Protein AF-A0A7Z9M228-F1 (afdb_monomer_lite)

Structure (mmCIF, N/CA/C/O backbone):
data_AF-A0A7Z9M228-F1
#
_entry.id   AF-A0A7Z9M228-F1
#
loop_
_atom_site.group_PDB
_atom_site.id
_atom_site.type_symbol
_atom_site.label_atom_id
_atom_site.label_alt_id
_atom_site.label_comp_id
_atom_site.label_asym_id
_atom_site.label_entity_id
_atom_site.label_seq_id
_atom_site.pdbx_PDB_ins_code
_atom_site.Cartn_x
_atom_site.Cartn_y
_atom_site.Cartn_z
_atom_site.occupancy
_atom_site.B_iso_or_equiv
_atom_site.auth_seq_id
_atom_site.auth_comp_id
_atom_site.auth_asym_id
_atom_site.auth_atom_id
_atom_site.pdbx_PDB_model_num
ATOM 1 N N . MET A 1 1 ? -14.608 -21.789 -1.579 1.00 42.41 1 MET A N 1
ATOM 2 C CA . MET A 1 1 ? -15.611 -20.740 -1.313 1.00 42.41 1 MET A CA 1
ATOM 3 C C . MET A 1 1 ? -14.822 -19.623 -0.667 1.00 42.41 1 MET A C 1
ATOM 5 O O . MET A 1 1 ? -14.246 -19.862 0.383 1.00 42.41 1 MET A O 1
ATOM 9 N N . VAL A 1 2 ? -14.605 -18.522 -1.385 1.00 46.88 2 VAL A N 1
ATOM 10 C CA . VAL A 1 2 ? -13.875 -17.370 -0.843 1.00 46.88 2 VAL A CA 1
ATOM 11 C C . VAL A 1 2 ? -14.888 -16.622 0.009 1.00 46.88 2 VAL A C 1
ATOM 13 O O . VAL A 1 2 ? -15.887 -16.165 -0.536 1.00 46.88 2 VAL A O 1
ATOM 16 N N . PHE A 1 3 ? -14.689 -16.582 1.324 1.00 54.16 3 PHE A N 1
ATOM 17 C CA . PHE A 1 3 ? -15.513 -15.750 2.193 1.00 54.16 3 PHE A CA 1
ATOM 18 C C . PHE A 1 3 ? -15.145 -14.296 1.908 1.00 54.16 3 PHE A C 1
ATOM 20 O O . PHE A 1 3 ? -13.987 -13.912 2.056 1.00 54.16 3 PHE A O 1
ATOM 27 N N . ILE A 1 4 ? -16.104 -13.515 1.419 1.00 69.12 4 ILE A N 1
ATOM 28 C CA . ILE A 1 4 ? -15.895 -12.096 1.140 1.00 69.12 4 ILE A CA 1
ATOM 29 C C . ILE A 1 4 ? -16.429 -11.331 2.344 1.00 69.12 4 ILE A C 1
ATOM 31 O O . ILE A 1 4 ? -17.640 -11.224 2.523 1.00 69.12 4 ILE A O 1
ATOM 35 N N . ASN A 1 5 ? -15.523 -10.798 3.154 1.00 82.12 5 ASN A N 1
ATOM 36 C CA . ASN A 1 5 ? -15.858 -9.781 4.140 1.00 82.12 5 ASN A CA 1
ATOM 37 C C . ASN A 1 5 ? -15.537 -8.433 3.503 1.00 82.12 5 ASN A C 1
ATOM 39 O O . ASN A 1 5 ? -14.483 -8.269 2.887 1.00 82.12 5 ASN A O 1
ATOM 43 N N . LEU A 1 6 ? -16.453 -7.477 3.605 1.00 90.44 6 LEU A N 1
ATOM 44 C CA . LEU A 1 6 ? -16.225 -6.142 3.071 1.00 90.44 6 LEU A CA 1
ATOM 45 C C . LEU A 1 6 ? -16.645 -5.107 4.097 1.00 90.44 6 LEU A C 1
ATOM 47 O O . LEU A 1 6 ? -17.668 -5.255 4.765 1.00 90.44 6 LEU A O 1
ATOM 51 N N . VAL A 1 7 ? -15.880 -4.029 4.166 1.00 92.56 7 VAL A N 1
ATOM 52 C CA . VAL A 1 7 ? -16.265 -2.833 4.899 1.00 92.56 7 VAL A CA 1
ATOM 53 C C . VAL A 1 7 ? -16.713 -1.742 3.945 1.00 92.56 7 VAL A C 1
ATOM 55 O O . VAL A 1 7 ? -16.275 -1.663 2.796 1.00 92.56 7 VAL A O 1
ATOM 58 N N . GLY A 1 8 ? -17.597 -0.881 4.423 1.00 89.75 8 GLY A N 1
ATOM 59 C CA . GLY A 1 8 ? -18.038 0.282 3.676 1.00 89.75 8 GLY A CA 1
ATOM 60 C C . GLY A 1 8 ? -18.508 1.395 4.591 1.00 89.75 8 GLY A C 1
ATOM 61 O O . GLY A 1 8 ? -18.585 1.239 5.806 1.00 89.75 8 GLY A O 1
ATOM 62 N N . ASN A 1 9 ? -18.810 2.539 3.984 1.00 88.69 9 ASN A N 1
ATOM 63 C CA . ASN A 1 9 ? -19.240 3.740 4.687 1.00 88.69 9 ASN A CA 1
ATOM 64 C C . ASN A 1 9 ? -20.568 4.205 4.090 1.00 88.69 9 ASN A C 1
ATOM 66 O O . ASN A 1 9 ? -20.696 4.351 2.873 1.00 88.69 9 ASN A O 1
ATOM 70 N N . TYR A 1 10 ? -21.558 4.418 4.946 1.00 85.75 10 TYR A N 1
ATOM 71 C CA . TYR A 1 10 ? -22.912 4.817 4.588 1.00 85.75 10 TYR A CA 1
ATOM 72 C C . TYR A 1 10 ? -23.210 6.217 5.128 1.00 85.75 10 TYR A C 1
ATOM 74 O O . TYR A 1 10 ? -22.833 6.539 6.248 1.00 85.75 10 TYR A O 1
ATOM 82 N N . SER A 1 11 ? -23.909 7.040 4.347 1.00 82.75 11 SER A N 1
ATOM 83 C CA . SER A 1 11 ? -24.463 8.320 4.800 1.00 82.75 11 SER A CA 1
ATOM 84 C C . SER A 1 11 ? -25.940 8.377 4.424 1.00 82.75 11 SER A C 1
ATOM 86 O O . SER A 1 11 ? -26.314 8.108 3.280 1.00 82.75 11 SER A O 1
ATOM 88 N N . ALA A 1 12 ? -26.791 8.711 5.397 1.00 63.88 12 ALA A N 1
ATOM 89 C CA . ALA A 1 12 ? -28.246 8.632 5.270 1.00 63.88 12 ALA A CA 1
ATOM 90 C C . ALA A 1 12 ? -28.890 9.780 4.459 1.00 63.88 12 ALA A C 1
ATOM 92 O O . ALA A 1 12 ? -30.113 9.812 4.321 1.00 63.88 12 ALA A O 1
ATOM 93 N N . GLY A 1 13 ? -28.120 10.727 3.906 1.00 57.34 13 GLY A N 1
ATOM 94 C CA . GLY A 1 13 ? -28.695 11.826 3.126 1.00 57.34 13 GLY A CA 1
ATOM 95 C C . GLY A 1 13 ? -27.685 12.692 2.376 1.00 57.34 13 GLY A C 1
ATOM 96 O O . GLY A 1 13 ? -26.525 12.821 2.761 1.00 57.34 13 GLY A O 1
ATOM 97 N N . SER A 1 14 ? -28.147 13.331 1.296 1.00 57.31 14 SER A N 1
ATOM 98 C CA . SER A 1 14 ? -27.339 14.257 0.499 1.00 57.31 14 SER A CA 1
ATOM 99 C C . SER A 1 14 ? -26.894 15.455 1.346 1.00 57.31 14 SER A C 1
ATOM 101 O O . SER A 1 14 ? -27.709 16.321 1.667 1.00 57.31 14 SER A O 1
ATOM 103 N N . GLY A 1 15 ? -25.606 15.508 1.686 1.00 56.69 15 GLY A N 1
ATOM 104 C CA . GLY A 1 15 ? -24.989 16.625 2.407 1.00 56.69 15 GLY A CA 1
ATOM 105 C C . GLY A 1 15 ? -24.848 16.446 3.921 1.00 56.69 15 GLY A C 1
ATOM 106 O O . GLY A 1 15 ? -24.376 17.379 4.565 1.00 56.69 15 GLY A O 1
ATOM 107 N N . SER A 1 16 ? -25.213 15.289 4.491 1.00 62.66 16 SER A N 1
ATOM 108 C CA . SER A 1 16 ? -24.861 14.982 5.884 1.00 62.66 16 SER A CA 1
ATOM 109 C C . SER A 1 16 ? -23.418 14.470 5.984 1.00 62.66 16 SER A C 1
ATOM 111 O O . SER A 1 16 ? -22.990 13.625 5.195 1.00 62.66 16 SER A O 1
ATOM 113 N N . SER A 1 17 ? -22.678 14.984 6.970 1.00 65.94 17 SER A N 1
ATOM 114 C CA . SER A 1 17 ? -21.365 14.487 7.398 1.00 65.94 17 SER A CA 1
ATOM 115 C C . SER A 1 17 ? -21.451 13.269 8.327 1.00 65.94 17 SER A C 1
ATOM 117 O O . SER A 1 17 ? -20.415 12.798 8.792 1.00 65.94 17 SER A O 1
ATOM 119 N N . ASP A 1 18 ? -22.653 12.752 8.585 1.00 74.12 18 ASP A N 1
ATOM 120 C CA . ASP A 1 18 ? -22.891 11.615 9.474 1.00 74.12 18 ASP A CA 1
ATOM 121 C C . ASP A 1 18 ? -22.633 10.303 8.725 1.00 74.12 18 ASP A C 1
ATOM 123 O O . ASP A 1 18 ? -23.550 9.602 8.290 1.00 74.12 18 ASP A O 1
ATOM 127 N N . TRP A 1 19 ? -21.352 10.007 8.519 1.00 84.50 19 TRP A N 1
ATOM 128 C CA . TRP A 1 19 ? -20.909 8.728 7.978 1.00 84.50 19 TRP A CA 1
ATOM 129 C C . TRP A 1 19 ? -20.923 7.651 9.056 1.00 84.50 19 TRP A C 1
ATOM 131 O O . TRP A 1 19 ? -20.484 7.871 10.185 1.00 84.50 19 TRP A O 1
ATOM 141 N N . GLN A 1 20 ? -21.427 6.484 8.676 1.00 88.50 20 GLN A N 1
ATOM 142 C CA . GLN A 1 20 ? -21.460 5.286 9.493 1.00 88.50 20 GLN A CA 1
ATOM 143 C C . GLN A 1 20 ? -20.751 4.165 8.750 1.00 88.50 20 GLN A C 1
ATOM 145 O O . GLN A 1 20 ? -21.147 3.773 7.647 1.00 88.50 20 GLN A O 1
ATOM 150 N N . ALA A 1 21 ? -19.703 3.645 9.365 1.00 91.44 21 ALA A N 1
ATOM 151 C CA . ALA A 1 21 ? -19.022 2.467 8.883 1.00 91.44 21 ALA A CA 1
ATOM 152 C C . ALA A 1 21 ? -19.897 1.221 9.078 1.00 91.44 21 ALA A C 1
ATOM 154 O O . ALA A 1 21 ? -20.668 1.122 10.035 1.00 91.44 21 ALA A O 1
ATOM 155 N N . PHE A 1 22 ? -19.772 0.253 8.181 1.00 92.31 22 PHE A N 1
ATOM 156 C CA . PHE A 1 22 ? -20.410 -1.048 8.306 1.00 92.31 22 PHE A CA 1
ATOM 157 C C . PHE A 1 22 ? -19.459 -2.163 7.887 1.00 92.31 22 PHE A C 1
ATOM 159 O O . PHE A 1 22 ? -18.586 -1.970 7.041 1.00 92.31 22 PHE A O 1
ATOM 166 N N . LEU A 1 23 ? -19.687 -3.337 8.460 1.00 94.25 23 LEU A N 1
ATOM 167 C CA . LEU A 1 23 ? -19.157 -4.618 8.028 1.00 94.25 23 LEU A CA 1
ATOM 168 C C . LEU A 1 23 ? -20.276 -5.388 7.323 1.00 94.25 23 LEU A C 1
ATOM 170 O O . LEU A 1 23 ? -21.409 -5.419 7.799 1.00 94.25 23 LEU A O 1
ATOM 174 N N . TRP A 1 24 ? -19.969 -6.030 6.204 1.00 93.44 24 TRP A N 1
ATOM 175 C CA . TRP A 1 24 ? -20.841 -7.019 5.587 1.00 93.44 24 TRP A CA 1
ATOM 176 C C . TRP A 1 24 ? -20.180 -8.395 5.613 1.00 93.44 24 TRP A C 1
ATOM 178 O O . TRP A 1 24 ? -19.033 -8.536 5.184 1.00 93.44 24 TRP A O 1
ATOM 188 N N . THR A 1 25 ? -20.926 -9.401 6.072 1.00 90.44 25 THR A N 1
ATOM 189 C CA . THR A 1 25 ? -20.545 -10.817 5.977 1.00 90.44 25 THR A CA 1
ATOM 190 C C . THR A 1 25 ? -21.681 -11.637 5.370 1.00 90.44 25 THR A C 1
ATOM 192 O O . THR A 1 25 ? -22.855 -11.275 5.482 1.00 90.44 25 THR A O 1
ATOM 195 N N . GLU A 1 26 ? -21.360 -12.786 4.767 1.00 88.25 26 GLU A N 1
ATOM 196 C CA . GLU A 1 26 ? -22.383 -13.699 4.229 1.00 88.25 26 GLU A CA 1
ATOM 197 C C . GLU A 1 26 ? -23.355 -14.202 5.307 1.00 88.25 26 GLU A C 1
ATOM 199 O O . GLU A 1 26 ? -24.532 -14.434 5.035 1.00 88.25 26 GLU A O 1
ATOM 204 N N . THR A 1 27 ? -22.866 -14.376 6.537 1.00 88.56 27 THR A N 1
ATOM 205 C CA . THR A 1 27 ? -23.633 -14.944 7.649 1.00 88.56 27 THR A CA 1
ATOM 206 C C . THR A 1 27 ? -24.539 -13.926 8.329 1.00 88.56 27 THR A C 1
ATOM 208 O O . THR A 1 27 ? -25.664 -14.268 8.691 1.00 88.56 27 THR A O 1
ATOM 211 N N . ASN A 1 28 ? -24.071 -12.687 8.498 1.00 87.88 28 ASN A N 1
ATOM 212 C CA . ASN A 1 28 ? -24.756 -11.674 9.302 1.00 87.88 28 ASN A CA 1
ATOM 213 C C . ASN A 1 28 ? -25.348 -10.529 8.470 1.00 87.88 28 ASN A C 1
ATOM 215 O O . ASN A 1 28 ? -26.103 -9.717 9.006 1.00 87.88 28 ASN A O 1
ATOM 219 N N . GLY A 1 29 ? -25.034 -10.450 7.174 1.00 90.75 29 GLY A N 1
ATOM 220 C CA . GLY A 1 29 ? -25.401 -9.313 6.340 1.00 90.75 29 GLY A CA 1
ATOM 221 C C . GLY A 1 29 ? -24.695 -8.032 6.789 1.00 90.75 29 GLY A C 1
ATOM 222 O O . GLY A 1 29 ? -23.570 -8.077 7.279 1.00 90.75 29 GLY A O 1
ATOM 223 N N . VAL A 1 30 ? -25.350 -6.883 6.593 1.00 90.62 30 VAL A N 1
ATOM 224 C CA . VAL A 1 30 ? -24.813 -5.572 6.990 1.00 90.62 30 VAL A CA 1
ATOM 225 C C . VAL A 1 30 ? -24.941 -5.389 8.501 1.00 90.62 30 VAL A C 1
ATOM 227 O O . VAL A 1 30 ? -26.045 -5.395 9.044 1.00 90.62 30 VAL A O 1
ATOM 230 N N . GLN A 1 31 ? -23.811 -5.150 9.155 1.00 90.75 31 GLN A N 1
ATOM 231 C CA . GLN A 1 31 ? -23.693 -4.758 10.551 1.00 90.75 31 GLN A CA 1
ATOM 232 C C . GLN A 1 31 ? -23.051 -3.376 10.619 1.00 90.75 31 GLN A C 1
ATOM 234 O O . GLN A 1 31 ? -21.917 -3.190 10.182 1.00 90.75 31 GLN A O 1
ATOM 239 N N . PHE A 1 32 ? -23.765 -2.392 11.159 1.00 89.25 32 PHE A N 1
ATOM 240 C CA . PHE A 1 32 ? -23.185 -1.072 11.372 1.00 89.25 32 PHE A CA 1
ATOM 241 C C . PHE A 1 32 ? -22.198 -1.102 12.539 1.00 89.25 32 PHE A C 1
ATOM 243 O O . PHE A 1 32 ? -22.458 -1.691 13.590 1.00 89.25 32 PHE A O 1
ATOM 250 N N . ILE A 1 33 ? -21.059 -0.447 12.339 1.00 87.50 33 ILE A N 1
ATOM 251 C CA . ILE A 1 33 ? -20.068 -0.179 13.373 1.00 87.50 33 ILE A CA 1
ATOM 252 C C . ILE A 1 33 ? -20.579 1.044 14.116 1.00 87.50 33 ILE A C 1
ATOM 254 O O . ILE A 1 33 ? -20.295 2.184 13.746 1.00 87.50 33 ILE A O 1
ATOM 258 N N . GLU A 1 34 ? -21.413 0.792 15.117 1.00 72.38 34 GLU A N 1
ATOM 259 C CA . GLU A 1 34 ? -21.997 1.841 15.941 1.00 72.38 34 GLU A CA 1
ATOM 260 C C . GLU A 1 34 ? -21.086 2.180 17.124 1.00 72.38 34 GLU A C 1
ATOM 262 O O . GLU A 1 34 ? -20.827 1.332 17.980 1.00 72.38 34 GLU A O 1
ATOM 267 N N . PRO A 1 35 ? -20.674 3.445 17.257 1.00 65.88 35 PRO A N 1
ATOM 268 C CA . PRO A 1 35 ? -20.566 4.102 18.539 1.00 65.88 35 PRO A CA 1
ATOM 269 C C . PRO A 1 35 ? -21.848 4.898 18.805 1.00 65.88 35 PRO A C 1
ATOM 271 O O . PRO A 1 35 ? -22.546 5.355 17.898 1.00 65.88 35 PRO A O 1
ATOM 274 N N . THR A 1 36 ? -22.145 5.127 20.078 1.00 55.09 36 THR A N 1
ATOM 275 C CA . THR A 1 36 ? -23.176 6.070 20.511 1.00 55.09 36 THR A CA 1
ATOM 276 C C . THR A 1 36 ? -22.901 7.479 19.945 1.00 55.09 36 THR A C 1
ATOM 278 O O . THR A 1 36 ? -22.085 8.198 20.504 1.00 55.09 36 THR A O 1
ATOM 281 N N . ALA A 1 37 ? -23.616 7.874 18.883 1.00 58.31 37 ALA A N 1
ATOM 282 C CA . ALA A 1 37 ? -23.765 9.241 18.343 1.00 58.31 37 ALA A CA 1
ATOM 283 C C . ALA A 1 37 ? -22.605 9.912 17.554 1.00 58.31 37 ALA A C 1
ATOM 285 O O . ALA A 1 37 ? -22.735 11.098 17.252 1.00 58.31 37 ALA A O 1
ATOM 286 N N . ASP A 1 38 ? -21.551 9.196 17.140 1.00 77.12 38 ASP A N 1
ATOM 287 C CA . ASP A 1 38 ? -20.377 9.780 16.450 1.00 77.12 38 ASP A CA 1
ATOM 288 C C . ASP A 1 38 ? -20.142 9.235 15.018 1.00 77.12 38 ASP A C 1
ATOM 290 O O . ASP A 1 38 ? -20.541 8.119 14.685 1.00 77.12 38 ASP A O 1
ATOM 294 N N . THR A 1 39 ? -19.474 10.019 14.156 1.00 88.19 39 THR A N 1
ATOM 295 C CA . THR A 1 39 ? -19.118 9.638 12.769 1.00 88.19 39 THR A CA 1
ATOM 296 C C . THR A 1 39 ? -18.040 8.551 12.736 1.00 88.19 39 THR A C 1
ATOM 298 O O . THR A 1 39 ? -17.007 8.698 13.390 1.00 88.19 39 THR A O 1
ATOM 301 N N . THR A 1 40 ? -18.209 7.515 11.910 1.00 90.44 40 THR A N 1
ATOM 302 C CA . THR A 1 40 ? -17.228 6.432 11.726 1.00 90.44 40 THR A CA 1
ATOM 303 C C . THR A 1 40 ? -16.878 6.181 10.263 1.00 90.44 40 THR A C 1
ATOM 305 O O . THR A 1 40 ? -17.720 6.302 9.373 1.00 90.44 40 THR A O 1
ATOM 308 N N . TYR A 1 41 ? -15.622 5.791 10.022 1.00 93.38 41 TYR A N 1
ATOM 309 C CA . TYR A 1 41 ? -15.158 5.279 8.734 1.00 93.38 41 TYR A CA 1
ATOM 310 C C . TYR A 1 41 ? -14.391 3.974 8.908 1.00 93.38 41 TYR A C 1
ATOM 312 O O . TYR A 1 41 ? -13.496 3.907 9.745 1.00 93.38 41 TYR A O 1
ATOM 320 N N . ALA A 1 42 ? -14.681 2.978 8.080 1.00 94.88 42 ALA A N 1
ATOM 321 C CA . ALA A 1 42 ? -13.876 1.771 7.957 1.00 94.88 42 ALA A CA 1
ATOM 322 C C . ALA A 1 42 ? -12.964 1.848 6.727 1.00 94.88 42 ALA A C 1
ATOM 324 O O . ALA A 1 42 ? -13.365 2.369 5.678 1.00 94.88 42 ALA A O 1
ATOM 325 N N . TYR A 1 43 ? -11.749 1.322 6.881 1.00 95.56 43 TYR A N 1
ATOM 326 C CA . TYR A 1 43 ? -10.710 1.297 5.851 1.00 95.56 43 TYR A CA 1
ATOM 327 C C . TYR A 1 43 ? -10.258 -0.115 5.492 1.00 95.56 43 TYR A C 1
ATOM 329 O O . TYR A 1 43 ? -9.956 -0.347 4.325 1.00 95.56 43 TYR A O 1
ATOM 337 N N . ASP A 1 44 ? -10.235 -1.038 6.455 1.00 96.69 44 ASP A N 1
ATOM 338 C CA . ASP A 1 44 ? -9.815 -2.418 6.213 1.00 96.69 44 ASP A CA 1
ATOM 339 C C . ASP A 1 44 ? -10.505 -3.402 7.165 1.00 96.69 44 ASP A C 1
ATOM 341 O O . ASP A 1 44 ? -10.995 -3.010 8.230 1.00 96.69 44 ASP A O 1
ATOM 345 N N . VAL A 1 45 ? -10.539 -4.674 6.771 1.00 95.81 45 VAL A N 1
ATOM 346 C CA . VAL A 1 45 ? -11.101 -5.786 7.544 1.00 95.81 45 VAL A CA 1
ATOM 347 C C . VAL A 1 45 ? -10.188 -7.002 7.454 1.00 95.81 45 VAL A C 1
ATOM 349 O O . VAL A 1 45 ? -9.719 -7.353 6.371 1.00 95.81 45 VAL A O 1
ATOM 352 N N . ASP A 1 46 ? -9.934 -7.646 8.588 1.00 94.56 46 ASP A N 1
ATOM 353 C CA . ASP A 1 46 ? -9.133 -8.868 8.636 1.00 94.56 46 ASP A CA 1
ATOM 354 C C . ASP A 1 46 ? -9.977 -10.145 8.439 1.00 94.56 46 ASP A C 1
ATOM 356 O O . ASP A 1 46 ? -11.202 -10.125 8.264 1.00 94.56 46 ASP A O 1
ATOM 360 N N . GLU A 1 47 ? -9.314 -11.301 8.469 1.00 91.12 47 GLU A N 1
ATOM 361 C CA . GLU A 1 47 ? -9.977 -12.604 8.338 1.00 91.12 47 GLU A CA 1
ATOM 362 C C . GLU A 1 47 ? -10.842 -12.969 9.558 1.00 91.12 47 GLU A C 1
ATOM 364 O O . GLU A 1 47 ? -11.704 -13.849 9.473 1.00 91.12 47 GLU A O 1
ATOM 369 N N . GLN A 1 48 ? -10.640 -12.295 10.693 1.00 92.00 48 GLN A N 1
ATOM 370 C CA . GLN A 1 48 ? -11.407 -12.469 11.923 1.00 92.00 48 GLN A CA 1
ATOM 371 C C . GLN A 1 48 ? -12.645 -11.557 11.980 1.00 92.00 48 GLN A C 1
ATOM 373 O O . GLN A 1 48 ? -13.443 -11.689 12.908 1.00 92.00 48 GLN A O 1
ATOM 378 N N . ASN A 1 49 ? -12.882 -10.732 10.952 1.00 93.38 49 ASN A N 1
ATOM 379 C CA . ASN A 1 49 ? -13.923 -9.700 10.889 1.00 93.38 49 ASN A CA 1
ATOM 380 C C . ASN A 1 49 ? -13.692 -8.514 11.836 1.00 93.38 49 ASN A C 1
ATOM 382 O O . ASN A 1 49 ? -14.642 -7.799 12.171 1.00 93.38 49 ASN A O 1
ATOM 386 N N . GLN A 1 50 ? -12.453 -8.284 12.259 1.00 95.06 50 GLN A N 1
ATOM 387 C CA . GLN A 1 50 ? -12.081 -7.046 12.924 1.00 95.06 50 GLN A CA 1
ATOM 388 C C . GLN A 1 50 ? -11.961 -5.934 11.887 1.00 95.06 50 GLN A C 1
ATOM 390 O O . GLN A 1 50 ? -11.527 -6.159 10.758 1.00 95.06 50 GLN A O 1
ATOM 395 N N . VAL A 1 51 ? -12.351 -4.719 12.261 1.00 96.50 51 VAL A N 1
ATOM 396 C CA . VAL A 1 51 ? -12.386 -3.574 11.349 1.00 96.50 51 VAL A CA 1
ATOM 397 C C . VAL A 1 51 ? -11.465 -2.468 11.838 1.00 96.50 51 VAL A C 1
ATOM 399 O O . VAL A 1 51 ? -11.605 -1.971 12.957 1.00 96.50 51 VAL A O 1
ATOM 402 N N . ALA A 1 52 ? -10.556 -2.051 10.960 1.00 97.56 52 ALA A N 1
ATOM 403 C CA . ALA A 1 52 ? -9.683 -0.905 11.138 1.00 97.56 52 ALA A CA 1
ATOM 404 C C . ALA A 1 52 ? -10.351 0.333 10.537 1.00 97.56 52 ALA A C 1
ATOM 406 O O . ALA A 1 52 ? -10.891 0.306 9.425 1.00 97.56 52 ALA A O 1
ATOM 407 N N . GLY A 1 53 ? -10.327 1.433 11.282 1.00 96.62 53 GLY A N 1
ATOM 408 C CA . GLY A 1 53 ? -11.054 2.628 10.894 1.00 96.62 53 GLY A CA 1
ATOM 409 C C . GLY A 1 53 ? -10.635 3.901 11.613 1.00 96.62 53 GLY A C 1
ATOM 410 O O . GLY A 1 53 ? -9.589 3.992 12.264 1.00 96.62 53 GLY A O 1
ATOM 411 N N . GLN A 1 54 ? -11.522 4.887 11.550 1.00 95.00 54 GLN A N 1
ATOM 412 C CA . GLN A 1 54 ? -11.503 6.033 12.450 1.00 95.00 54 GLN A CA 1
ATOM 413 C C . GLN A 1 54 ? -12.905 6.383 12.958 1.00 95.00 54 GLN A C 1
ATOM 415 O O . GLN A 1 54 ? -13.896 6.201 12.249 1.00 95.00 54 GLN A O 1
ATOM 420 N N . ILE A 1 55 ? -12.963 6.940 14.162 1.00 93.62 55 ILE A N 1
ATOM 421 C CA . ILE A 1 55 ? -14.156 7.493 14.810 1.00 93.62 55 ILE A CA 1
ATOM 422 C C . ILE A 1 55 ? -13.929 8.974 15.111 1.00 93.62 55 ILE A C 1
ATOM 424 O O . ILE A 1 55 ? -12.827 9.375 15.472 1.00 93.62 55 ILE A O 1
ATOM 428 N N . LEU A 1 56 ? -14.953 9.806 14.960 1.00 91.94 56 LEU A N 1
ATOM 429 C CA . LEU A 1 56 ? -14.916 11.205 15.368 1.00 91.94 56 LEU A CA 1
ATOM 430 C C . LEU A 1 56 ? -15.231 11.330 16.864 1.00 91.94 56 LEU A C 1
ATOM 432 O O . LEU A 1 56 ? -16.365 11.126 17.257 1.00 91.94 56 LEU A O 1
ATOM 436 N N . VAL A 1 57 ? -14.264 11.723 17.693 1.00 90.69 57 VAL A N 1
ATOM 437 C CA . VAL A 1 57 ? -14.454 11.936 19.137 1.00 90.69 57 VAL A CA 1
ATOM 438 C C . VAL A 1 57 ? -14.140 13.387 19.469 1.00 90.69 57 VAL A C 1
ATOM 440 O O . VAL A 1 57 ? -13.025 13.865 19.260 1.00 90.69 57 VAL A O 1
ATOM 443 N N . GLY A 1 58 ? -15.135 14.135 19.953 1.00 88.06 58 GLY A N 1
ATOM 444 C CA . GLY A 1 58 ? -14.942 15.536 20.351 1.00 88.06 58 GLY A CA 1
ATOM 445 C C . GLY A 1 58 ? -14.410 16.441 19.227 1.00 88.06 58 GLY A C 1
ATOM 446 O O . GLY A 1 58 ? -13.677 17.390 19.499 1.00 88.06 58 GLY A O 1
ATOM 447 N N . GLY A 1 59 ? -14.744 16.137 17.967 1.00 88.50 59 GLY A N 1
ATOM 448 C CA . GLY A 1 59 ? -14.267 16.870 16.787 1.00 88.50 59 GLY A CA 1
ATOM 449 C C . GLY A 1 59 ? -12.900 16.424 16.249 1.00 88.50 59 GLY A C 1
ATOM 450 O O . GLY A 1 59 ? -12.432 16.995 15.264 1.00 88.50 59 GLY A O 1
ATOM 451 N N . SER A 1 60 ? -12.269 15.406 16.844 1.00 91.94 60 SER A N 1
ATOM 452 C CA . SER A 1 60 ? -11.022 14.811 16.357 1.00 91.94 60 SER A CA 1
ATOM 453 C C . SER A 1 60 ? -11.239 13.388 15.849 1.00 91.94 60 SER A C 1
ATOM 455 O O . SER A 1 60 ? -11.844 12.574 16.535 1.00 91.94 60 SER A O 1
ATOM 457 N N . TYR A 1 61 ? -10.728 13.062 14.660 1.00 95.00 61 TYR A N 1
ATOM 458 C CA . TYR A 1 61 ? -10.658 11.671 14.212 1.00 95.00 61 TYR A CA 1
ATOM 459 C C . TYR A 1 61 ? -9.637 10.869 15.020 1.00 95.00 61 TYR A C 1
ATOM 461 O O . TYR A 1 61 ? -8.471 11.250 15.114 1.00 95.00 61 TYR A O 1
ATOM 469 N N . HIS A 1 62 ? -10.087 9.761 15.588 1.00 96.56 62 HIS A N 1
ATOM 470 C CA . HIS A 1 62 ? -9.317 8.806 16.366 1.00 96.56 62 HIS A CA 1
ATOM 471 C C . HIS A 1 62 ? -9.238 7.481 15.607 1.00 96.56 62 HIS A C 1
ATOM 473 O O . HIS A 1 62 ? -10.259 6.989 15.129 1.00 96.56 62 HIS A O 1
ATOM 479 N N . ALA A 1 63 ? -8.052 6.876 15.527 1.00 97.75 63 ALA A N 1
ATOM 480 C CA . ALA A 1 63 ? -7.894 5.510 15.045 1.00 97.75 63 ALA A CA 1
ATOM 481 C C . ALA A 1 63 ? -8.745 4.561 15.903 1.00 97.75 63 ALA A C 1
ATOM 483 O O . ALA A 1 63 ? -8.694 4.629 17.132 1.00 97.75 63 ALA A O 1
ATOM 484 N N . MET A 1 64 ? -9.504 3.671 15.264 1.00 95.88 64 MET A N 1
ATOM 485 C CA . MET A 1 64 ? -10.351 2.703 15.963 1.00 95.88 64 MET A CA 1
ATOM 486 C C . MET A 1 64 ? -10.127 1.281 15.464 1.00 95.88 64 MET A C 1
ATOM 488 O O . MET A 1 64 ? -9.798 1.066 14.295 1.00 95.88 64 MET A O 1
ATOM 492 N N . LEU A 1 65 ? -10.363 0.335 16.366 1.00 96.75 65 LEU A N 1
ATOM 493 C CA . LEU A 1 65 ? -10.505 -1.086 16.081 1.00 96.75 65 LEU A CA 1
ATOM 494 C C . LEU A 1 65 ? -11.895 -1.511 16.541 1.00 96.75 65 LEU A C 1
ATOM 496 O O . LEU A 1 65 ? -12.253 -1.288 17.698 1.00 96.75 65 LEU A O 1
ATOM 500 N N . TRP A 1 66 ? -12.673 -2.111 15.653 1.00 95.12 66 TRP A N 1
ATOM 501 C CA . TRP A 1 66 ? -13.933 -2.747 16.013 1.00 95.12 66 TRP A CA 1
ATOM 502 C C . TRP A 1 66 ? -13.788 -4.261 15.928 1.00 95.12 66 TRP A C 1
ATOM 504 O O . TRP A 1 66 ? -13.273 -4.771 14.938 1.00 95.12 66 TRP A O 1
ATOM 514 N N . ASP A 1 67 ? -14.263 -4.965 16.948 1.00 93.75 67 ASP A N 1
ATOM 515 C CA . ASP A 1 67 ? -14.282 -6.424 17.003 1.00 93.75 67 ASP A CA 1
ATOM 516 C C . ASP A 1 67 ? -15.603 -6.891 17.622 1.00 93.75 67 ASP A C 1
ATOM 518 O O . ASP A 1 67 ? -15.869 -6.665 18.805 1.00 93.75 67 ASP A O 1
ATOM 522 N N . ASN A 1 68 ? -16.457 -7.500 16.797 1.00 89.38 68 ASN A N 1
ATOM 523 C CA . ASN A 1 68 ? -17.699 -8.158 17.209 1.00 89.38 68 ASN A CA 1
ATOM 524 C C . ASN A 1 68 ? -18.558 -7.340 18.204 1.00 89.38 68 ASN A C 1
ATOM 526 O O . ASN A 1 68 ? -18.954 -7.810 19.273 1.00 89.38 68 ASN A O 1
ATOM 530 N N . GLY A 1 69 ? -18.836 -6.084 17.854 1.00 88.44 69 GLY A N 1
ATOM 531 C CA . GLY A 1 69 ? -19.654 -5.164 18.653 1.00 88.44 69 GLY A CA 1
ATOM 532 C C . GLY A 1 69 ? -18.879 -4.366 19.704 1.00 88.44 69 GLY A C 1
ATOM 533 O O . GLY A 1 69 ? -19.460 -3.486 20.338 1.00 88.44 69 GLY A O 1
ATOM 534 N N . VAL A 1 70 ? -17.583 -4.625 19.878 1.00 91.56 70 VAL A N 1
ATOM 535 C CA . VAL A 1 70 ? -16.712 -3.877 20.787 1.00 91.56 70 VAL A CA 1
ATOM 536 C C . VAL A 1 70 ? -15.875 -2.890 19.989 1.00 91.56 70 VAL A C 1
ATOM 538 O O . VAL A 1 70 ? -15.057 -3.277 19.160 1.00 91.56 70 VAL A O 1
ATOM 541 N N . LEU A 1 71 ? -16.062 -1.601 20.264 1.00 92.50 71 LEU A N 1
ATOM 542 C CA . LEU A 1 71 ? -15.239 -0.538 19.702 1.00 92.50 71 LEU A CA 1
ATOM 543 C C . LEU A 1 71 ? -14.107 -0.169 20.665 1.00 92.50 71 LEU A C 1
ATOM 545 O O . LEU A 1 71 ? -14.355 0.210 21.810 1.00 92.50 71 LEU A O 1
ATOM 549 N N . THR A 1 72 ? -12.874 -0.212 20.175 1.00 94.69 72 THR A N 1
ATOM 550 C CA . THR A 1 72 ? -11.682 0.271 20.872 1.00 94.69 72 THR A CA 1
ATOM 551 C C . THR A 1 72 ? -11.196 1.560 20.220 1.00 94.69 72 THR A C 1
ATOM 553 O O . THR A 1 72 ? -10.821 1.570 19.047 1.00 94.69 72 THR A O 1
ATOM 556 N N . ASP A 1 73 ? -11.163 2.646 20.992 1.00 95.44 73 ASP A N 1
ATOM 557 C CA . ASP A 1 73 ? -10.490 3.890 20.610 1.00 95.44 73 ASP A CA 1
ATOM 558 C C . ASP A 1 73 ? -8.971 3.719 20.787 1.00 95.44 73 ASP A C 1
ATOM 560 O O . ASP A 1 73 ? -8.426 3.871 21.888 1.00 95.44 73 ASP A O 1
ATOM 564 N N . ILE A 1 74 ? -8.287 3.367 19.693 1.00 97.38 74 ILE A N 1
ATOM 565 C CA . ILE A 1 74 ? -6.837 3.149 19.688 1.00 97.38 74 ILE A CA 1
ATOM 566 C C . ILE A 1 74 ? -6.095 4.464 19.951 1.00 97.38 74 ILE A C 1
ATOM 568 O O . ILE A 1 74 ? -5.044 4.456 20.591 1.00 97.38 74 ILE A O 1
ATOM 572 N N . ALA A 1 75 ? -6.625 5.602 19.496 1.00 97.69 75 ALA A N 1
ATOM 573 C CA . ALA A 1 75 ? -5.979 6.891 19.716 1.00 97.69 75 ALA A CA 1
ATOM 574 C C . ALA A 1 75 ? -5.881 7.220 21.210 1.00 97.69 75 ALA A C 1
ATOM 576 O O . ALA A 1 75 ? -4.811 7.600 21.690 1.00 97.69 75 ALA A O 1
ATOM 577 N N . THR A 1 76 ? -6.968 7.002 21.954 1.00 96.56 76 THR A N 1
ATOM 578 C CA . THR A 1 76 ? -6.980 7.145 23.415 1.00 96.56 76 THR A CA 1
ATOM 579 C C . THR A 1 76 ? -6.064 6.114 24.077 1.00 96.56 76 THR A C 1
ATOM 581 O O . THR A 1 76 ? -5.268 6.481 24.943 1.00 96.56 76 THR A O 1
ATOM 584 N N . LEU A 1 77 ? -6.121 4.847 23.646 1.00 97.31 77 LEU A N 1
ATOM 585 C CA . LEU A 1 77 ? -5.287 3.765 24.184 1.00 97.31 77 LEU A CA 1
ATOM 586 C C . LEU A 1 77 ? -3.784 4.056 24.051 1.00 97.31 77 LEU A C 1
ATOM 588 O O . LEU A 1 77 ? -3.027 3.848 24.997 1.00 97.31 77 LEU A O 1
ATOM 592 N N . LEU A 1 78 ? -3.363 4.554 22.889 1.00 97.62 78 LEU A N 1
ATOM 593 C CA . LEU A 1 78 ? -1.967 4.871 22.580 1.00 97.62 78 LEU A CA 1
ATOM 594 C C . LEU A 1 78 ? -1.587 6.317 22.923 1.00 97.62 78 LEU A C 1
ATOM 596 O O . LEU A 1 78 ? -0.463 6.738 22.656 1.00 97.62 78 LEU A O 1
ATOM 600 N N . ASN A 1 79 ? -2.497 7.077 23.542 1.00 96.88 79 ASN A N 1
ATOM 601 C CA . ASN A 1 79 ? -2.276 8.461 23.957 1.00 96.88 79 ASN A CA 1
ATOM 602 C C . ASN A 1 79 ? -1.845 9.388 22.797 1.00 96.88 79 ASN A C 1
ATOM 604 O O . ASN A 1 79 ? -1.052 10.317 23.002 1.00 96.88 79 ASN A O 1
ATOM 608 N N . LEU A 1 80 ? -2.385 9.151 21.596 1.00 96.38 80 LEU A N 1
ATOM 609 C CA . LEU A 1 80 ? -2.141 9.965 20.404 1.00 96.38 80 LEU A CA 1
ATOM 610 C C . LEU A 1 80 ? -2.678 11.391 20.612 1.00 96.38 80 LEU A C 1
ATOM 612 O O . LEU A 1 80 ? -3.589 11.633 21.408 1.00 96.38 80 LEU A O 1
ATOM 616 N N . LYS A 1 81 ? -2.060 12.366 19.947 1.00 94.62 81 LYS A N 1
ATOM 617 C CA . LYS A 1 81 ? -2.309 13.806 20.131 1.00 94.62 81 LYS A CA 1
ATOM 618 C C . LYS A 1 81 ? -2.971 14.467 18.933 1.00 94.62 81 LYS A C 1
ATOM 620 O O . LYS A 1 81 ? -3.498 15.568 19.078 1.00 94.62 81 LYS A O 1
ATOM 625 N N . GLY A 1 82 ? -2.909 13.831 17.772 1.00 94.25 82 GLY A N 1
ATOM 626 C CA . GLY A 1 82 ? -3.452 14.342 16.524 1.00 94.25 82 GLY A CA 1
ATOM 627 C C . GLY A 1 82 ? -4.652 13.569 15.994 1.00 94.25 82 GLY A C 1
ATOM 628 O O . GLY A 1 82 ? -5.163 12.637 16.617 1.00 94.25 82 GLY A O 1
ATOM 629 N N . HIS A 1 83 ? -5.059 13.942 14.783 1.00 95.75 83 HIS A N 1
ATOM 630 C CA . HIS A 1 83 ? -5.979 13.126 14.004 1.00 95.75 83 HIS A CA 1
ATOM 631 C C . HIS A 1 83 ? -5.302 11.805 13.669 1.00 95.75 83 HIS A C 1
ATOM 633 O O . HIS A 1 83 ? -4.183 11.805 13.162 1.00 95.75 83 HIS A O 1
ATOM 639 N N . SER A 1 84 ? -5.964 10.688 13.927 1.00 97.25 84 SER A N 1
ATOM 640 C CA . SER A 1 84 ? -5.399 9.369 13.689 1.00 97.25 84 SER A CA 1
ATOM 641 C C . SER A 1 84 ? -6.369 8.448 12.970 1.00 97.25 84 SER A C 1
ATOM 643 O O . SER A 1 84 ? -7.586 8.617 13.019 1.00 97.25 84 SER A O 1
ATOM 645 N N . THR A 1 85 ? -5.790 7.476 12.275 1.00 97.19 85 THR A N 1
ATOM 646 C CA . THR A 1 85 ? -6.512 6.530 11.431 1.00 97.19 85 THR A CA 1
ATOM 647 C C . THR A 1 85 ? -5.842 5.167 11.528 1.00 97.19 85 THR A C 1
ATOM 649 O O . THR A 1 85 ? -4.635 5.076 11.297 1.00 97.19 85 THR A O 1
ATOM 652 N N . ALA A 1 86 ? -6.612 4.119 11.823 1.00 98.12 86 ALA A N 1
ATOM 653 C CA . ALA A 1 86 ? -6.205 2.736 11.600 1.00 98.12 86 ALA A CA 1
ATOM 654 C C . ALA A 1 86 ? -6.498 2.389 10.134 1.00 98.12 86 ALA A C 1
ATOM 656 O O . ALA A 1 86 ? -7.629 2.537 9.673 1.00 98.12 86 ALA A O 1
ATOM 657 N N . ARG A 1 87 ? -5.461 2.030 9.375 1.00 96.69 87 ARG A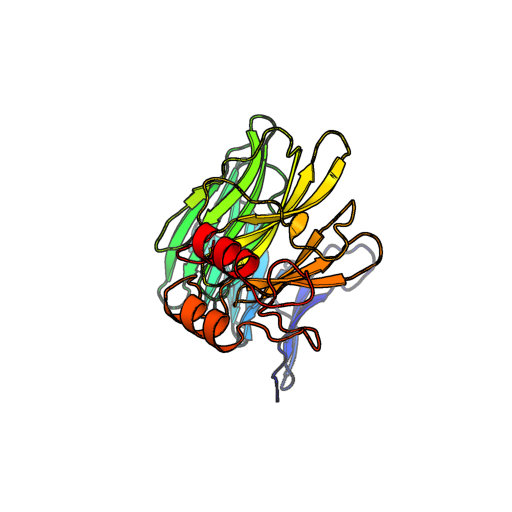 N 1
ATOM 658 C CA . ARG A 1 87 ? -5.498 2.013 7.906 1.00 96.69 87 ARG A CA 1
ATOM 659 C C . ARG A 1 87 ? -5.582 0.627 7.298 1.00 96.69 87 ARG A C 1
ATOM 661 O O . ARG A 1 87 ? -6.159 0.507 6.226 1.00 96.69 87 ARG A O 1
ATOM 668 N N . TYR A 1 88 ? -4.917 -0.349 7.907 1.00 97.38 88 TYR A N 1
ATOM 669 C CA . TYR A 1 88 ? -4.642 -1.627 7.262 1.00 97.38 88 TYR A CA 1
ATOM 670 C C . TYR A 1 88 ? -4.262 -2.703 8.279 1.00 97.38 88 TYR A C 1
ATOM 672 O O . TYR A 1 88 ? -3.569 -2.387 9.249 1.00 97.38 88 TYR A O 1
ATOM 680 N N . PHE A 1 89 ? -4.667 -3.943 8.009 1.00 97.88 89 PHE A N 1
ATOM 681 C CA . PHE A 1 89 ? -4.243 -5.149 8.712 1.00 97.88 89 PHE A CA 1
ATOM 682 C C . PHE A 1 89 ? -3.226 -5.954 7.904 1.00 97.88 89 PHE A C 1
ATOM 684 O O . PHE A 1 89 ? -3.493 -6.364 6.765 1.00 97.88 89 PHE A O 1
ATOM 691 N N . ASP A 1 90 ? -2.091 -6.265 8.526 1.00 96.69 90 ASP A N 1
ATOM 692 C CA . ASP A 1 90 ? -1.203 -7.310 8.015 1.00 96.69 90 ASP A CA 1
ATOM 693 C C . ASP A 1 90 ? -1.759 -8.722 8.302 1.00 96.69 90 ASP A C 1
ATOM 695 O O . ASP A 1 90 ? -2.820 -8.893 8.906 1.00 96.69 90 ASP A O 1
ATOM 699 N N . ALA A 1 91 ? -1.062 -9.758 7.834 1.00 95.19 91 ALA A N 1
ATOM 700 C CA . ALA A 1 91 ? -1.460 -11.151 8.036 1.00 95.19 91 ALA A CA 1
ATOM 701 C C . ALA A 1 91 ? -1.263 -11.642 9.483 1.00 95.19 91 ALA A C 1
ATOM 703 O O . ALA A 1 91 ? -1.700 -12.740 9.824 1.00 95.19 91 ALA A O 1
ATOM 704 N N . GLN A 1 92 ? -0.602 -10.857 10.338 1.00 94.88 92 GLN A N 1
ATOM 705 C CA . GLN A 1 92 ? -0.407 -11.146 11.757 1.00 94.88 92 GLN A CA 1
ATOM 706 C C . GLN A 1 92 ? -1.437 -10.421 12.642 1.00 94.88 92 GLN A C 1
ATOM 708 O O . GLN A 1 92 ? -1.397 -10.567 13.867 1.00 94.88 92 GLN A O 1
ATOM 713 N N . GLY A 1 93 ? -2.356 -9.655 12.042 1.00 96.00 93 GLY A N 1
ATOM 714 C CA . GLY A 1 93 ? -3.365 -8.865 12.744 1.00 96.00 93 GLY A CA 1
ATOM 715 C C . GLY A 1 93 ? -2.812 -7.578 13.365 1.00 96.00 93 GLY A C 1
ATOM 716 O O . GLY A 1 93 ? -3.469 -6.980 14.219 1.00 96.00 93 GLY A O 1
ATOM 717 N N . GLN A 1 94 ? -1.608 -7.133 12.987 1.00 97.75 94 GLN A N 1
ATOM 718 C CA . GLN A 1 94 ? -1.139 -5.801 13.356 1.00 97.75 94 GLN A CA 1
ATOM 719 C C . GLN A 1 94 ? -1.867 -4.753 12.516 1.00 97.75 94 GLN A C 1
ATOM 721 O O . GLN A 1 94 ? -2.189 -4.961 11.349 1.00 97.75 94 GLN A O 1
ATOM 726 N N . VAL A 1 95 ? -2.099 -3.597 13.124 1.00 98.25 95 VAL A N 1
ATOM 727 C CA . VAL A 1 95 ? -2.813 -2.475 12.527 1.00 98.25 95 VAL A CA 1
ATOM 728 C C . VAL A 1 95 ? -1.825 -1.366 12.207 1.00 98.25 95 VAL A C 1
ATOM 730 O O . VAL A 1 95 ? -1.168 -0.838 13.110 1.00 98.25 95 VAL A O 1
ATOM 733 N N . LEU A 1 96 ? -1.742 -0.970 10.938 1.00 98.00 96 LEU A N 1
ATOM 734 C CA . LEU A 1 96 ? -0.987 0.210 10.537 1.00 98.00 96 LEU A CA 1
ATOM 735 C C . LEU A 1 96 ? -1.786 1.459 10.902 1.00 98.00 96 LEU A C 1
ATOM 737 O O . LEU A 1 96 ? -2.889 1.682 10.398 1.00 98.00 96 LEU A O 1
ATOM 741 N N . ILE A 1 97 ? -1.210 2.307 11.742 1.00 97.75 97 ILE A N 1
ATOM 742 C CA . ILE A 1 97 ? -1.816 3.551 12.205 1.00 97.75 97 ILE A CA 1
ATOM 743 C C . ILE A 1 97 ? -1.038 4.720 11.620 1.00 97.75 97 ILE A C 1
ATOM 745 O O . ILE A 1 97 ? 0.192 4.728 11.636 1.00 97.75 97 ILE A O 1
ATOM 749 N N . SER A 1 98 ? -1.758 5.735 11.148 1.00 95.75 98 SER A N 1
ATOM 750 C CA . SER A 1 98 ? -1.179 7.061 10.934 1.00 95.75 98 SER A CA 1
ATOM 751 C C . SER A 1 98 ? -1.707 8.055 11.945 1.00 95.75 98 SER A C 1
ATOM 753 O O . SER A 1 98 ? -2.893 8.014 12.274 1.00 95.75 98 SER A O 1
ATOM 755 N N . GLU A 1 99 ? -0.885 9.029 12.294 1.00 95.69 99 GLU A N 1
ATOM 756 C CA . GLU A 1 99 ? -1.294 10.194 13.064 1.00 95.69 99 GLU A CA 1
ATOM 757 C C . GLU A 1 99 ? -0.773 11.472 12.411 1.00 95.69 99 GLU A C 1
ATOM 759 O O . GLU A 1 99 ? 0.397 11.553 12.046 1.00 95.69 99 GLU A O 1
ATOM 764 N N . PHE A 1 100 ? -1.635 12.480 12.318 1.00 93.81 100 PHE A N 1
ATOM 765 C CA . PHE A 1 100 ? -1.286 13.840 11.946 1.00 93.81 100 PHE A CA 1
ATOM 766 C C . PHE A 1 100 ? -1.431 14.772 13.150 1.00 93.81 100 PHE A C 1
ATOM 768 O O . PHE A 1 100 ? -2.545 15.093 13.576 1.00 93.81 100 PHE A O 1
ATOM 775 N N . ALA A 1 101 ? -0.299 15.242 13.670 1.00 92.81 101 ALA A N 1
ATOM 776 C CA . ALA A 1 101 ? -0.226 16.157 14.802 1.00 92.81 101 ALA A CA 1
ATOM 777 C C . ALA A 1 101 ? 0.759 17.290 14.493 1.00 92.81 101 ALA A C 1
ATOM 779 O O . ALA A 1 101 ? 1.861 17.056 14.002 1.00 92.81 101 ALA A O 1
ATOM 780 N N . ASN A 1 102 ? 0.378 18.535 14.794 1.00 90.75 102 ASN A N 1
ATOM 781 C CA . ASN A 1 102 ? 1.251 19.712 14.658 1.00 90.75 102 ASN A CA 1
ATOM 782 C C . ASN A 1 102 ? 1.922 19.864 13.273 1.00 90.75 102 ASN A C 1
ATOM 784 O O . ASN A 1 102 ? 3.047 20.351 13.174 1.00 90.75 102 ASN A O 1
ATOM 788 N N . GLY A 1 103 ? 1.241 19.456 12.197 1.00 88.06 103 GLY A N 1
ATOM 789 C CA . GLY A 1 103 ? 1.763 19.572 10.832 1.00 88.06 103 GLY A CA 1
ATOM 790 C C . GLY A 1 103 ? 2.684 18.435 10.381 1.00 88.06 103 GLY A C 1
ATOM 791 O O . GLY A 1 103 ? 3.156 18.490 9.247 1.00 88.06 103 GLY A O 1
ATOM 792 N N . ALA A 1 104 ? 2.935 17.434 11.228 1.00 89.75 104 ALA A N 1
ATOM 793 C CA . ALA A 1 104 ? 3.735 16.251 10.920 1.00 89.75 104 ALA A CA 1
ATOM 794 C C . ALA A 1 104 ? 2.856 14.994 10.869 1.00 89.75 104 ALA A C 1
ATOM 796 O O . ALA A 1 104 ? 1.884 14.884 11.622 1.00 89.75 104 ALA A O 1
ATOM 797 N N . THR A 1 105 ? 3.222 14.049 10.001 1.00 91.75 105 THR A N 1
ATOM 798 C CA . THR A 1 105 ? 2.575 12.734 9.927 1.00 91.75 105 THR A CA 1
ATOM 799 C C . THR A 1 105 ? 3.528 11.671 10.445 1.00 91.75 105 THR A C 1
ATOM 801 O O . THR A 1 105 ? 4.693 11.642 10.056 1.00 91.75 105 THR A O 1
ATOM 804 N N . THR A 1 106 ? 3.026 10.772 11.276 1.00 93.81 106 THR A N 1
ATOM 805 C CA . THR A 1 106 ? 3.779 9.638 11.821 1.00 93.81 106 THR A CA 1
ATOM 806 C C . THR A 1 106 ? 3.052 8.335 11.513 1.00 93.81 106 THR A C 1
ATOM 808 O O . THR A 1 106 ? 1.828 8.336 11.331 1.00 93.81 106 THR A O 1
ATOM 811 N N . TYR A 1 107 ? 3.802 7.237 11.423 1.00 95.56 107 TYR A N 1
ATOM 812 C CA . TYR A 1 107 ? 3.260 5.902 11.167 1.00 95.56 107 TYR A CA 1
ATOM 813 C C . TYR A 1 107 ? 3.805 4.888 12.159 1.00 95.56 107 TYR A C 1
ATOM 815 O O . TYR A 1 107 ? 4.980 4.941 12.524 1.00 95.56 107 TYR A O 1
ATOM 823 N N . ARG A 1 108 ? 2.955 3.939 12.544 1.00 97.12 108 ARG A N 1
ATOM 824 C CA . ARG A 1 108 ? 3.293 2.871 13.485 1.00 97.12 108 ARG A CA 1
ATOM 825 C C . ARG A 1 108 ? 2.459 1.626 13.249 1.00 97.12 108 ARG A C 1
ATOM 827 O O . ARG A 1 108 ? 1.288 1.730 12.889 1.00 97.12 108 ARG A O 1
ATOM 834 N N . TRP A 1 109 ? 3.043 0.470 13.522 1.00 98.12 109 TRP A N 1
ATOM 835 C CA . TRP A 1 109 ? 2.307 -0.779 13.669 1.00 98.12 109 TRP A CA 1
ATOM 836 C C . TRP A 1 109 ? 1.883 -0.958 15.122 1.00 98.12 109 TRP A C 1
ATOM 838 O O . TRP A 1 109 ? 2.702 -0.823 16.031 1.00 98.12 109 TRP A O 1
ATOM 848 N N . TYR A 1 110 ? 0.614 -1.284 15.346 1.00 98.38 110 TYR A N 1
ATOM 849 C CA . TYR A 1 110 ? 0.072 -1.656 16.649 1.00 98.38 110 TYR A CA 1
ATOM 850 C C . TYR A 1 110 ? -0.427 -3.097 16.604 1.00 98.38 110 TYR A C 1
ATOM 852 O O . TYR A 1 110 ? -1.252 -3.436 15.764 1.00 98.38 110 TYR A O 1
ATOM 860 N N . ASN A 1 111 ? 0.045 -3.946 17.513 1.00 97.50 111 ASN A N 1
ATOM 861 C CA . ASN A 1 111 ? -0.467 -5.305 17.653 1.00 97.50 111 ASN A CA 1
ATOM 862 C C . ASN A 1 111 ? -1.502 -5.349 18.794 1.00 97.50 111 ASN A C 1
ATOM 864 O O . ASN A 1 111 ? -1.109 -5.206 19.956 1.00 97.50 111 ASN A O 1
ATOM 868 N N . PRO A 1 112 ? -2.799 -5.567 18.514 1.00 95.94 112 PRO A N 1
ATOM 869 C CA . PRO A 1 112 ? -3.830 -5.609 19.549 1.00 95.94 112 PRO A CA 1
ATOM 870 C C . PRO A 1 112 ? -3.701 -6.816 20.489 1.00 95.94 112 PRO A C 1
ATOM 872 O O . PRO A 1 112 ? -4.021 -6.703 21.671 1.00 95.94 112 PRO A O 1
ATOM 875 N N . ALA A 1 113 ? -3.175 -7.950 20.015 1.00 95.38 113 ALA A N 1
ATOM 876 C CA . ALA A 1 113 ? -3.022 -9.160 20.823 1.00 95.38 113 ALA A CA 1
ATOM 877 C C . ALA A 1 113 ? -1.920 -9.032 21.890 1.00 95.38 113 ALA A C 1
ATOM 879 O O . ALA A 1 113 ? -2.041 -9.590 22.982 1.00 95.38 113 ALA A O 1
ATOM 880 N N . THR A 1 114 ? -0.847 -8.291 21.598 1.00 97.00 114 THR A N 1
ATOM 881 C CA . THR A 1 114 ? 0.297 -8.104 22.515 1.00 97.00 114 THR A CA 1
ATOM 882 C C . THR A 1 114 ? 0.392 -6.696 23.099 1.00 97.00 114 THR A C 1
ATOM 884 O O . THR A 1 114 ? 1.209 -6.454 23.986 1.00 97.00 114 THR A O 1
ATOM 887 N N . SER A 1 115 ? -0.422 -5.758 22.607 1.00 96.12 115 SER A N 1
ATOM 888 C CA . SER A 1 115 ? -0.327 -4.317 22.877 1.00 96.12 115 SER A CA 1
ATOM 889 C C . SER A 1 115 ? 1.030 -3.685 22.529 1.00 96.12 115 SER A C 1
ATOM 891 O O . SER A 1 115 ? 1.364 -2.615 23.038 1.00 96.12 115 SER A O 1
ATOM 893 N N . SER A 1 116 ? 1.834 -4.324 21.671 1.00 97.19 116 SER A N 1
ATOM 894 C CA . SER A 1 116 ? 3.121 -3.772 21.236 1.00 97.19 116 SER A CA 1
ATOM 895 C C . SER A 1 116 ? 2.943 -2.725 20.140 1.00 97.19 116 SER A C 1
ATOM 897 O O . SER A 1 116 ? 2.106 -2.896 19.252 1.00 97.19 116 SER A O 1
ATOM 899 N N . VAL A 1 117 ? 3.791 -1.696 20.156 1.00 98.06 117 VAL A N 1
ATOM 900 C CA . VAL A 1 117 ? 3.860 -0.663 19.116 1.00 98.06 117 VAL A CA 1
ATOM 901 C C . VAL A 1 117 ? 5.259 -0.646 18.506 1.00 98.06 117 VAL A C 1
ATOM 903 O O . VAL A 1 117 ? 6.251 -0.688 19.236 1.00 98.06 117 VAL A O 1
ATOM 906 N N . VAL A 1 118 ? 5.330 -0.568 17.179 1.00 97.50 118 VAL A N 1
ATOM 907 C CA . VAL A 1 118 ? 6.567 -0.361 16.418 1.00 97.50 118 VAL A CA 1
ATOM 908 C C . VAL A 1 118 ? 6.422 0.927 15.617 1.00 97.50 118 VAL A C 1
ATOM 910 O O . VAL A 1 118 ? 5.598 1.002 14.708 1.00 97.50 118 VAL A O 1
ATOM 913 N N . GLU A 1 119 ? 7.208 1.946 15.961 1.00 96.00 119 GLU A N 1
ATOM 914 C CA . GLU A 1 119 ? 7.255 3.193 15.191 1.00 96.00 119 GLU A CA 1
ATOM 915 C C . GLU A 1 119 ? 7.995 2.966 13.868 1.00 96.00 119 GLU A C 1
ATOM 917 O O . GLU A 1 119 ? 9.053 2.333 13.834 1.00 96.00 119 GLU A O 1
ATOM 922 N N . ILE A 1 120 ? 7.437 3.494 12.779 1.00 94.62 120 ILE A N 1
ATOM 923 C CA . ILE A 1 120 ? 7.992 3.352 11.431 1.00 94.62 120 ILE A CA 1
ATOM 924 C C . ILE A 1 120 ? 8.840 4.572 11.084 1.00 94.62 120 ILE A C 1
ATOM 926 O O . ILE A 1 120 ? 10.037 4.450 10.821 1.00 94.62 120 ILE A O 1
ATOM 930 N N . HIS A 1 121 ? 8.215 5.753 11.046 1.00 89.19 121 HIS A N 1
ATOM 931 C CA . HIS A 1 121 ? 8.888 6.981 10.638 1.00 89.19 121 HIS A CA 1
ATOM 932 C C . HIS A 1 121 ? 8.099 8.244 10.992 1.00 89.19 121 HIS A C 1
ATOM 934 O O . HIS A 1 121 ? 6.864 8.261 10.916 1.00 89.19 121 HIS A O 1
ATOM 940 N N . ASP A 1 122 ? 8.847 9.317 11.254 1.00 89.38 122 ASP A N 1
ATOM 941 C CA . ASP A 1 122 ? 8.340 10.669 11.472 1.00 89.38 122 ASP A CA 1
ATOM 942 C C . ASP A 1 122 ? 8.590 11.525 10.230 1.00 89.38 122 ASP A C 1
ATOM 944 O O . ASP A 1 122 ? 9.723 11.913 9.932 1.00 89.38 122 ASP A O 1
ATOM 948 N N . PHE A 1 123 ? 7.528 11.855 9.498 1.00 89.38 123 PHE A N 1
ATOM 949 C CA . PHE A 1 123 ? 7.654 12.681 8.304 1.00 89.38 123 PHE A CA 1
ATOM 950 C C . PHE A 1 123 ? 7.740 14.169 8.676 1.00 89.38 123 PHE A C 1
ATOM 952 O O . PHE A 1 123 ? 6.907 14.658 9.449 1.00 89.38 123 PHE A O 1
ATOM 959 N N . PRO A 1 124 ? 8.693 14.929 8.100 1.00 81.81 124 PRO A N 1
ATOM 960 C CA . PRO A 1 124 ? 8.872 16.342 8.410 1.00 81.81 124 PRO A CA 1
ATOM 961 C C . PRO A 1 124 ? 7.619 17.181 8.152 1.00 81.81 124 PRO A C 1
ATOM 963 O O . PRO A 1 124 ? 6.864 16.931 7.205 1.00 81.81 124 PRO A O 1
ATOM 966 N N . VAL A 1 125 ? 7.463 18.247 8.939 1.00 89.00 125 VAL A N 1
ATOM 967 C CA . VAL A 1 125 ? 6.414 19.253 8.733 1.00 89.00 125 VAL A CA 1
ATOM 968 C C . VAL A 1 125 ? 6.483 19.818 7.313 1.00 89.00 125 VAL A C 1
ATOM 970 O O . VAL A 1 125 ? 7.561 20.118 6.798 1.00 89.00 125 VAL A O 1
ATOM 973 N N . GLY A 1 126 ? 5.321 19.989 6.682 1.00 84.56 126 GLY A N 1
ATOM 974 C CA . GLY A 1 126 ? 5.236 20.500 5.309 1.00 84.56 126 GLY A CA 1
ATOM 975 C C . GLY A 1 126 ? 5.473 19.437 4.232 1.00 84.56 126 GLY A C 1
ATOM 976 O O . GLY A 1 126 ? 5.650 19.779 3.061 1.00 84.56 126 GLY A O 1
ATOM 977 N N . THR A 1 127 ? 5.460 18.161 4.615 1.00 86.75 127 THR A N 1
ATOM 978 C CA . THR A 1 127 ? 5.302 17.038 3.689 1.00 86.75 127 THR A CA 1
ATOM 979 C C . THR A 1 127 ? 3.853 16.963 3.205 1.00 86.75 127 THR A C 1
ATOM 981 O O . THR A 1 127 ? 2.920 17.088 3.995 1.00 86.75 127 THR A O 1
ATOM 984 N N . TYR A 1 128 ? 3.650 16.761 1.905 1.00 77.19 128 TYR A N 1
ATOM 985 C CA . TYR A 1 128 ? 2.338 16.615 1.278 1.00 77.19 128 TYR A CA 1
ATOM 986 C C . TYR A 1 128 ? 2.314 15.417 0.318 1.00 77.19 128 TYR A C 1
ATOM 988 O O . TYR A 1 128 ? 3.350 14.970 -0.173 1.00 77.19 128 TYR A O 1
ATOM 996 N N . THR A 1 129 ? 1.110 14.895 0.068 1.00 62.75 129 THR A N 1
ATOM 997 C CA . THR A 1 129 ? 0.831 13.736 -0.802 1.00 62.75 129 THR A CA 1
ATOM 998 C C . THR A 1 129 ? 1.526 12.456 -0.353 1.00 62.75 129 THR A C 1
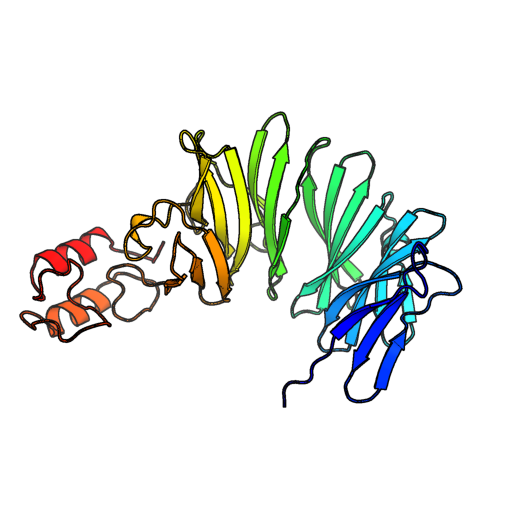ATOM 1000 O O . THR A 1 129 ? 2.461 11.999 -0.988 1.00 62.75 129 THR A O 1
ATOM 1003 N N . GLN A 1 130 ? 1.047 11.846 0.727 1.00 68.50 130 GLN A N 1
ATOM 1004 C CA . GLN A 1 130 ? 1.555 10.555 1.189 1.00 68.50 130 GLN A CA 1
ATOM 1005 C C . GLN A 1 130 ? 0.683 9.438 0.624 1.00 68.50 130 GLN A C 1
ATOM 1007 O O . GLN A 1 130 ? -0.419 9.198 1.122 1.00 68.50 130 GLN A O 1
ATOM 1012 N N . ARG A 1 131 ? 1.162 8.747 -0.415 1.00 92.25 131 ARG A N 1
ATOM 1013 C CA . ARG A 1 131 ? 0.644 7.404 -0.694 1.00 92.25 131 ARG A CA 1
ATOM 1014 C C . ARG A 1 131 ? 1.441 6.422 0.147 1.00 92.25 131 ARG A C 1
ATOM 1016 O O . ARG A 1 131 ? 2.670 6.445 0.124 1.00 92.25 131 ARG A O 1
ATOM 1023 N N . ILE A 1 132 ? 0.709 5.605 0.890 1.00 93.94 132 ILE A N 1
ATOM 1024 C CA . ILE A 1 132 ? 1.244 4.537 1.723 1.00 93.94 132 ILE A CA 1
ATOM 1025 C C . ILE A 1 132 ? 0.712 3.244 1.138 1.00 93.94 132 ILE A C 1
ATOM 1027 O O . ILE A 1 132 ? -0.488 3.149 0.869 1.00 93.94 132 ILE A O 1
ATOM 1031 N N . VAL A 1 133 ? 1.594 2.280 0.927 1.00 96.62 133 VAL A N 1
ATOM 1032 C CA . VAL A 1 133 ? 1.220 0.974 0.402 1.00 96.62 133 VAL A CA 1
ATOM 1033 C C . VAL A 1 133 ? 1.775 -0.091 1.337 1.00 96.62 133 VAL A C 1
ATOM 1035 O O . VAL A 1 133 ? 2.952 -0.430 1.223 1.00 96.62 133 VAL A O 1
ATOM 1038 N N . PRO A 1 134 ? 0.975 -0.547 2.312 1.00 95.88 134 PRO A N 1
ATOM 1039 C CA . PRO A 1 134 ? 1.354 -1.661 3.163 1.00 95.88 134 PRO A CA 1
ATOM 1040 C C . PRO A 1 134 ? 1.191 -2.998 2.431 1.00 95.88 134 PRO A C 1
ATOM 1042 O O . PRO A 1 134 ? 0.400 -3.106 1.491 1.00 95.88 134 PRO A O 1
ATOM 1045 N N . SER 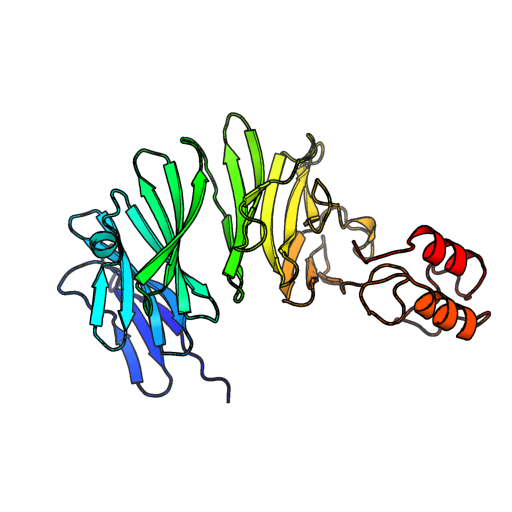A 1 135 ? 1.910 -4.014 2.892 1.00 95.44 135 SER A N 1
ATOM 1046 C CA . SER A 1 135 ? 1.784 -5.408 2.455 1.00 95.44 135 SER A CA 1
ATOM 1047 C C . SER A 1 135 ? 1.355 -6.322 3.601 1.00 95.44 135 SER A C 1
ATOM 1049 O O . SER A 1 135 ? 1.366 -5.951 4.775 1.00 95.44 135 SER A O 1
ATOM 1051 N N . LYS A 1 136 ? 0.918 -7.542 3.265 1.00 93.56 136 LYS A N 1
ATOM 1052 C CA . LYS A 1 136 ? 0.443 -8.534 4.244 1.00 93.56 136 LYS A CA 1
ATOM 1053 C C . LYS A 1 136 ? 1.545 -9.075 5.156 1.00 93.56 136 LYS A C 1
ATOM 1055 O O . LYS A 1 136 ? 1.230 -9.590 6.218 1.00 93.56 136 LYS A O 1
ATOM 1060 N N . ASP A 1 137 ? 2.808 -8.917 4.790 1.00 94.00 137 ASP A N 1
ATOM 1061 C CA . ASP A 1 137 ? 3.979 -9.288 5.590 1.00 94.00 137 ASP A CA 1
ATOM 1062 C C . ASP A 1 137 ? 4.568 -8.109 6.394 1.00 94.00 137 ASP A C 1
ATOM 1064 O O . ASP A 1 137 ? 5.714 -8.166 6.835 1.00 94.00 137 ASP A O 1
ATOM 1068 N N . GLY A 1 138 ? 3.805 -7.025 6.570 1.00 95.75 138 GLY A N 1
ATOM 1069 C CA . GLY A 1 138 ? 4.153 -5.918 7.467 1.00 95.75 138 GLY A CA 1
ATOM 1070 C C . GLY A 1 138 ? 5.088 -4.858 6.870 1.00 95.75 138 GLY A C 1
ATOM 1071 O O . GLY A 1 138 ? 5.420 -3.880 7.548 1.00 95.75 138 GLY A O 1
ATOM 1072 N N . LYS A 1 139 ? 5.499 -4.986 5.601 1.00 96.94 139 LYS A N 1
ATOM 1073 C CA . LYS A 1 139 ? 6.279 -3.941 4.919 1.00 96.94 139 LYS A CA 1
ATOM 1074 C C . LYS A 1 139 ? 5.388 -2.778 4.501 1.00 96.94 139 LYS A C 1
ATOM 1076 O O . LYS A 1 139 ? 4.171 -2.902 4.362 1.00 96.94 139 LYS A O 1
ATOM 1081 N N . VAL A 1 140 ? 6.001 -1.613 4.296 1.00 97.38 140 VAL A N 1
ATOM 1082 C CA . VAL A 1 140 ? 5.280 -0.409 3.873 1.00 97.38 140 VAL A CA 1
ATOM 1083 C C . VAL A 1 140 ? 6.105 0.400 2.882 1.00 97.38 140 VAL A C 1
ATOM 1085 O O . VAL A 1 140 ? 7.210 0.824 3.204 1.00 97.38 140 VAL A O 1
ATOM 1088 N N . ALA A 1 141 ? 5.556 0.670 1.697 1.00 97.44 141 ALA A N 1
ATOM 1089 C CA . ALA A 1 141 ? 6.103 1.642 0.757 1.00 97.44 141 ALA A CA 1
ATOM 1090 C C . ALA A 1 141 ? 5.475 3.025 0.951 1.00 97.44 141 ALA A C 1
ATOM 1092 O O . ALA A 1 141 ? 4.276 3.164 1.205 1.00 97.44 141 ALA A O 1
ATOM 1093 N N . PHE A 1 142 ? 6.285 4.059 0.760 1.00 96.19 142 PHE A N 1
ATOM 1094 C CA . PHE A 1 142 ? 5.904 5.454 0.905 1.00 96.19 142 PHE A CA 1
ATOM 1095 C C . PHE A 1 142 ? 6.328 6.233 -0.330 1.00 96.19 142 PHE A C 1
ATOM 1097 O O . PHE A 1 142 ? 7.480 6.168 -0.749 1.00 96.19 142 PHE A O 1
ATOM 1104 N N . SER A 1 143 ? 5.427 7.052 -0.860 1.00 96.56 143 SER A N 1
ATOM 1105 C CA . SER A 1 143 ? 5.795 8.149 -1.754 1.00 96.56 143 SER A CA 1
ATOM 1106 C C . SER A 1 143 ? 5.225 9.449 -1.219 1.00 96.56 143 SER A C 1
ATOM 1108 O O . SER A 1 143 ? 4.027 9.504 -0.925 1.00 96.56 143 SER A O 1
ATOM 1110 N N . TRP A 1 144 ? 6.073 10.467 -1.095 1.00 94.88 144 TRP A N 1
ATOM 1111 C CA . TRP A 1 144 ? 5.703 11.784 -0.582 1.00 94.88 144 TRP A CA 1
ATOM 1112 C C . TRP A 1 144 ? 6.441 12.904 -1.295 1.00 94.88 144 TRP A C 1
ATOM 1114 O O . TRP A 1 144 ? 7.301 12.671 -2.140 1.00 94.88 144 TRP A O 1
ATOM 1124 N N . SER A 1 145 ? 6.080 14.149 -1.008 1.00 92.69 145 SER A N 1
ATOM 1125 C CA . SER A 1 145 ? 6.810 15.312 -1.502 1.00 92.69 145 SER A CA 1
ATOM 1126 C C . SER A 1 145 ? 6.904 16.401 -0.445 1.00 92.69 145 SER A C 1
ATOM 1128 O O . SER A 1 145 ? 6.055 16.508 0.436 1.00 92.69 145 SER A O 1
ATOM 1130 N N . SER A 1 146 ? 7.932 17.237 -0.534 1.00 89.69 146 SER A N 1
ATOM 1131 C CA . SER A 1 146 ? 8.008 18.482 0.233 1.00 89.69 146 SER A CA 1
ATOM 1132 C C . SER A 1 146 ? 8.550 19.609 -0.636 1.00 89.69 146 SER A C 1
ATOM 1134 O O . SER A 1 146 ? 9.173 19.372 -1.670 1.00 89.69 146 SER A O 1
ATOM 1136 N N . ALA A 1 147 ? 8.337 20.858 -0.221 1.00 87.44 147 ALA A N 1
ATOM 1137 C CA . ALA A 1 147 ? 8.883 22.009 -0.944 1.00 87.44 147 ALA A CA 1
ATOM 1138 C C . ALA A 1 147 ? 10.424 22.012 -0.978 1.00 87.44 147 ALA A C 1
ATOM 1140 O O . ALA A 1 147 ? 11.012 22.536 -1.919 1.00 87.44 147 ALA A O 1
ATOM 1141 N N . ALA A 1 148 ? 11.071 21.433 0.039 1.00 87.50 148 ALA A N 1
ATOM 1142 C CA . ALA A 1 148 ? 12.526 21.410 0.160 1.00 87.50 148 ALA A CA 1
ATOM 1143 C C . ALA A 1 148 ? 13.173 20.234 -0.584 1.00 87.50 148 ALA A C 1
ATOM 1145 O O . ALA A 1 148 ? 14.256 20.391 -1.141 1.00 87.50 148 ALA A O 1
ATOM 1146 N N . LEU A 1 149 ? 12.529 19.063 -0.575 1.00 87.12 149 LEU A N 1
ATOM 1147 C CA . LEU A 1 149 ? 13.114 17.823 -1.089 1.00 87.12 149 LEU A CA 1
ATOM 1148 C C . LEU A 1 149 ? 12.524 17.397 -2.441 1.00 87.12 149 LEU A C 1
ATOM 1150 O O . LEU A 1 149 ? 13.099 16.550 -3.116 1.00 87.12 149 LEU A O 1
ATOM 1154 N N . GLY A 1 150 ? 11.397 17.974 -2.867 1.00 91.75 150 GLY A N 1
ATOM 1155 C CA . GLY A 1 150 ? 10.669 17.484 -4.036 1.00 91.75 150 GLY A CA 1
ATOM 1156 C C . GLY A 1 150 ? 10.084 16.086 -3.784 1.00 91.75 150 GLY A C 1
ATOM 1157 O O . GLY A 1 150 ? 9.813 15.762 -2.624 1.00 91.75 150 GLY A O 1
ATOM 1158 N N . PRO A 1 151 ? 9.857 15.272 -4.833 1.00 94.69 151 PRO A N 1
ATOM 1159 C CA . PRO A 1 151 ? 9.325 13.918 -4.698 1.00 94.69 151 PRO A CA 1
ATOM 1160 C C . PRO A 1 151 ? 10.307 12.988 -3.993 1.00 94.69 151 PRO A C 1
ATOM 1162 O O . PRO A 1 151 ? 11.513 13.106 -4.171 1.00 94.69 151 PRO A O 1
ATOM 1165 N N . GLN A 1 152 ? 9.777 12.062 -3.205 1.00 95.44 152 GLN A N 1
ATOM 1166 C CA . GLN A 1 152 ? 10.519 11.116 -2.381 1.00 95.44 152 GLN A CA 1
ATOM 1167 C C . GLN A 1 152 ? 9.849 9.739 -2.441 1.00 95.44 152 GLN A C 1
ATOM 1169 O O . GLN A 1 152 ? 8.623 9.648 -2.562 1.00 95.44 152 GLN A O 1
ATOM 1174 N N . LEU A 1 153 ? 10.658 8.684 -2.338 1.00 97.06 153 LEU A N 1
ATOM 1175 C CA . LEU A 1 153 ? 10.229 7.288 -2.276 1.00 97.06 153 LEU A CA 1
ATOM 1176 C C . LEU A 1 153 ? 11.005 6.583 -1.157 1.00 97.06 153 LEU A C 1
ATOM 1178 O O . LEU A 1 153 ? 12.214 6.780 -1.036 1.00 97.06 153 LEU A O 1
ATOM 1182 N N . ALA A 1 154 ? 10.324 5.780 -0.349 1.00 96.19 154 ALA A N 1
ATOM 1183 C CA . ALA A 1 154 ? 10.934 4.968 0.699 1.00 96.19 154 ALA A CA 1
ATOM 1184 C C . ALA A 1 154 ? 10.165 3.673 0.918 1.00 96.19 154 ALA A C 1
ATOM 1186 O O . ALA A 1 154 ? 9.010 3.543 0.506 1.00 96.19 154 ALA A O 1
ATOM 1187 N N . ARG A 1 155 ? 10.805 2.749 1.626 1.00 96.88 155 ARG A N 1
ATOM 1188 C CA . ARG A 1 155 ? 10.178 1.569 2.211 1.00 96.88 155 ARG A CA 1
ATOM 1189 C C . ARG A 1 155 ? 10.551 1.433 3.674 1.00 96.88 155 ARG A C 1
ATOM 1191 O O . ARG A 1 155 ? 11.529 2.012 4.140 1.00 96.88 155 ARG A O 1
ATOM 1198 N N . TRP A 1 156 ? 9.760 0.644 4.377 1.00 97.25 156 TRP A N 1
ATOM 1199 C CA . TRP A 1 156 ? 10.063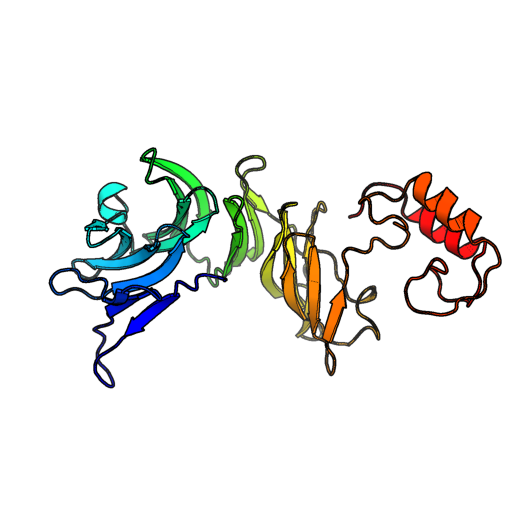 0.179 5.713 1.00 97.25 156 TRP A CA 1
ATOM 1200 C C . TRP A 1 156 ? 9.791 -1.317 5.833 1.00 97.25 156 TRP A C 1
ATOM 1202 O O . TRP A 1 156 ? 8.776 -1.801 5.324 1.00 97.25 156 TRP A O 1
ATOM 1212 N N . SER A 1 157 ? 10.666 -2.017 6.549 1.00 96.44 157 SER A N 1
ATOM 1213 C CA . SER A 1 157 ? 10.401 -3.339 7.117 1.00 96.44 157 SER A CA 1
ATOM 1214 C C . SER A 1 157 ? 10.964 -3.418 8.536 1.00 96.44 157 SER A C 1
ATOM 1216 O O . SER A 1 157 ? 11.776 -2.580 8.941 1.00 96.44 157 SER A O 1
ATOM 1218 N N . GLN A 1 158 ? 10.555 -4.430 9.301 1.00 94.12 158 GLN A N 1
ATOM 1219 C CA . GLN A 1 158 ? 11.087 -4.632 10.647 1.00 94.12 158 GLN A CA 1
ATOM 1220 C C . GLN A 1 158 ? 12.583 -4.992 10.629 1.00 94.12 158 GLN A C 1
ATOM 1222 O O . GLN A 1 158 ? 13.314 -4.634 11.553 1.00 94.12 158 GLN A O 1
ATOM 1227 N N . GLU A 1 159 ? 13.040 -5.677 9.581 1.00 92.81 159 GLU A N 1
ATOM 1228 C CA . GLU A 1 159 ? 14.420 -6.130 9.405 1.00 92.81 159 GLU A CA 1
ATOM 1229 C C . GLU A 1 159 ? 15.351 -4.996 8.964 1.00 92.81 159 GLU A C 1
ATOM 1231 O O . GLU A 1 159 ? 16.441 -4.848 9.518 1.00 92.81 159 GLU A O 1
ATOM 1236 N N . SER A 1 160 ? 14.920 -4.197 7.983 1.00 92.31 160 SER A N 1
ATOM 1237 C CA . SER A 1 160 ? 15.757 -3.176 7.338 1.00 92.31 160 SER A CA 1
ATOM 1238 C C . SER A 1 160 ? 15.550 -1.768 7.904 1.00 92.31 160 SER A C 1
ATOM 1240 O O . SER A 1 160 ? 16.381 -0.884 7.694 1.00 92.31 160 SER A O 1
ATOM 1242 N N . GLY A 1 161 ? 14.467 -1.538 8.652 1.00 95.50 161 GLY A N 1
ATOM 1243 C CA . GLY A 1 161 ? 14.071 -0.203 9.090 1.00 95.50 161 GLY A CA 1
ATOM 1244 C C . GLY A 1 161 ? 13.620 0.670 7.919 1.00 95.50 161 GLY A C 1
ATOM 1245 O O . GLY A 1 161 ? 13.143 0.167 6.907 1.00 95.50 161 GLY A O 1
ATOM 1246 N N . PHE A 1 162 ? 13.724 1.994 8.072 1.00 95.12 162 PHE A N 1
ATOM 1247 C CA . PHE A 1 162 ? 13.297 2.953 7.051 1.00 95.12 162 PHE A CA 1
ATOM 1248 C C . PHE A 1 162 ? 14.417 3.224 6.037 1.00 95.12 162 PHE A C 1
ATOM 1250 O O . PHE A 1 162 ? 15.463 3.772 6.390 1.00 95.12 162 PHE A O 1
ATOM 1257 N N . GLU A 1 163 ? 14.169 2.902 4.771 1.00 95.69 163 GLU A N 1
ATOM 1258 C CA . GLU A 1 163 ? 15.104 3.067 3.658 1.00 95.69 163 GLU A CA 1
ATOM 1259 C C . GLU A 1 163 ? 14.545 4.063 2.645 1.00 95.69 163 GLU A C 1
ATOM 1261 O O . GLU A 1 163 ? 13.401 3.936 2.214 1.00 95.69 163 GLU A O 1
ATOM 1266 N N . GLN A 1 164 ? 15.356 5.025 2.208 1.00 94.94 164 GLN A N 1
ATOM 1267 C CA . GLN A 1 164 ? 14.939 6.061 1.264 1.00 94.94 164 GLN A CA 1
ATOM 1268 C C . GLN A 1 164 ? 15.714 5.959 -0.050 1.00 94.94 164 GLN A C 1
ATOM 1270 O O . GLN A 1 164 ? 16.943 5.880 -0.053 1.00 94.94 164 GLN A O 1
ATOM 1275 N N . ALA A 1 165 ? 14.991 6.021 -1.168 1.00 95.81 165 ALA A N 1
ATOM 1276 C CA . ALA A 1 165 ? 15.574 5.985 -2.499 1.00 95.81 165 ALA A CA 1
ATOM 1277 C C . ALA A 1 165 ? 16.185 7.341 -2.890 1.00 95.81 165 ALA A C 1
ATOM 1279 O O . ALA A 1 165 ? 15.651 8.411 -2.582 1.00 95.81 165 ALA A O 1
ATOM 1280 N N . THR A 1 166 ? 17.276 7.306 -3.651 1.00 93.38 166 THR A N 1
ATOM 1281 C CA . THR A 1 166 ? 17.901 8.486 -4.259 1.00 93.38 166 THR A CA 1
ATOM 1282 C C . THR A 1 166 ? 17.286 8.741 -5.631 1.00 93.38 166 THR A C 1
ATOM 1284 O O . THR A 1 166 ? 17.599 8.052 -6.595 1.00 93.38 166 THR A O 1
ATOM 1287 N N . LEU A 1 167 ? 16.412 9.741 -5.754 1.00 92.94 167 LEU A N 1
ATOM 1288 C CA . LEU A 1 167 ? 15.726 9.988 -7.025 1.00 92.94 167 LEU A CA 1
ATOM 1289 C C . LEU A 1 167 ? 16.582 10.795 -8.022 1.00 92.94 167 LEU A C 1
ATOM 1291 O O . LEU A 1 167 ? 17.144 11.836 -7.659 1.00 92.94 167 LEU A O 1
ATOM 1295 N N . PRO A 1 168 ? 16.631 10.385 -9.305 1.00 86.75 168 PRO A N 1
ATOM 1296 C CA . PRO A 1 168 ? 17.164 11.208 -10.383 1.00 86.75 168 PRO A CA 1
ATOM 1297 C C . PRO A 1 168 ? 16.486 12.584 -10.471 1.00 86.75 168 PRO A C 1
ATOM 1299 O O . PRO A 1 168 ? 15.270 12.710 -10.343 1.00 86.75 168 PRO A O 1
ATOM 1302 N N . LYS A 1 169 ? 17.264 13.637 -10.763 1.00 88.69 169 LYS A N 1
ATOM 1303 C CA . LYS A 1 169 ? 16.782 15.037 -10.788 1.00 88.69 169 LYS A CA 1
ATOM 1304 C C . LYS A 1 169 ? 15.691 15.324 -11.825 1.00 88.69 169 LYS A C 1
ATOM 1306 O O . LYS A 1 169 ? 15.032 16.357 -11.741 1.00 88.69 169 LYS A O 1
ATOM 1311 N N . ASN A 1 170 ? 15.542 14.470 -12.834 1.00 89.00 170 ASN A N 1
ATOM 1312 C CA . ASN A 1 170 ? 14.493 14.595 -13.842 1.00 89.00 170 ASN A CA 1
ATOM 1313 C C . ASN A 1 170 ? 13.142 14.042 -13.362 1.00 89.00 170 ASN A C 1
ATOM 1315 O O . ASN A 1 170 ? 12.142 14.301 -14.028 1.00 89.00 170 ASN A O 1
ATOM 1319 N N . ILE A 1 171 ? 13.084 13.321 -12.237 1.00 92.31 171 ILE A N 1
ATOM 1320 C CA . ILE A 1 171 ? 11.830 12.883 -11.621 1.00 92.31 171 ILE A CA 1
ATOM 1321 C C . ILE A 1 171 ? 11.216 14.064 -10.866 1.00 92.31 171 ILE A C 1
ATOM 1323 O O . ILE A 1 171 ? 11.762 14.546 -9.876 1.00 92.31 171 ILE A O 1
ATOM 1327 N N . VAL A 1 172 ? 10.057 14.523 -11.334 1.00 92.38 172 VAL A N 1
ATOM 1328 C CA . VAL A 1 172 ? 9.297 15.635 -10.733 1.00 92.38 172 VAL A CA 1
ATOM 1329 C C . VAL A 1 172 ? 8.052 15.167 -9.979 1.00 92.38 172 VAL A C 1
ATOM 1331 O O . VAL A 1 172 ? 7.405 15.958 -9.300 1.00 92.38 172 VAL A O 1
ATOM 1334 N N . GLY A 1 173 ? 7.740 13.876 -10.055 1.00 93.31 173 GLY A N 1
ATOM 1335 C CA . GLY A 1 173 ? 6.725 13.209 -9.249 1.00 93.31 173 GLY A CA 1
ATOM 1336 C C . GLY A 1 173 ? 6.990 11.709 -9.222 1.00 93.31 173 GLY A C 1
ATOM 1337 O O . GLY A 1 173 ? 7.472 11.162 -10.209 1.00 93.31 173 GLY A O 1
ATOM 1338 N N . ILE A 1 174 ? 6.684 11.043 -8.114 1.00 95.69 174 ILE A N 1
ATOM 1339 C CA . ILE A 1 174 ? 6.760 9.584 -8.009 1.00 95.69 174 ILE A CA 1
ATOM 1340 C C . ILE A 1 174 ? 5.624 9.081 -7.129 1.00 95.69 174 ILE A C 1
ATOM 1342 O O . ILE A 1 174 ? 5.223 9.747 -6.175 1.00 95.69 174 ILE A O 1
ATOM 1346 N N . THR A 1 175 ? 5.057 7.932 -7.470 1.00 96.12 175 THR A N 1
ATOM 1347 C CA . THR A 1 175 ? 3.959 7.327 -6.714 1.00 96.12 175 THR A CA 1
ATOM 1348 C C . THR A 1 175 ? 4.224 5.843 -6.538 1.00 96.12 175 THR A C 1
ATOM 1350 O O . THR A 1 175 ? 4.299 5.115 -7.529 1.00 96.12 175 THR A O 1
ATOM 1353 N N . ALA A 1 176 ? 4.349 5.401 -5.286 1.00 97.31 176 ALA A N 1
ATOM 1354 C CA . ALA A 1 176 ? 4.415 3.985 -4.942 1.00 97.31 176 ALA A CA 1
ATOM 1355 C C . ALA A 1 176 ? 3.067 3.329 -5.265 1.00 97.31 176 ALA A C 1
ATOM 1357 O O . ALA A 1 176 ? 2.022 3.857 -4.884 1.00 97.31 176 ALA A O 1
ATOM 1358 N N . ILE A 1 177 ? 3.072 2.212 -5.986 1.00 96.81 177 ILE A N 1
ATOM 1359 C CA . ILE A 1 177 ? 1.849 1.501 -6.372 1.00 96.81 177 ILE A CA 1
ATOM 1360 C C . ILE A 1 177 ? 1.645 0.255 -5.518 1.00 96.81 177 ILE A C 1
ATOM 1362 O O . ILE A 1 177 ? 0.529 0.041 -5.044 1.00 96.81 177 ILE A O 1
ATOM 1366 N N . SER A 1 178 ? 2.715 -0.506 -5.300 1.00 96.25 178 SER A N 1
ATOM 1367 C CA . SER A 1 178 ? 2.738 -1.797 -4.606 1.00 96.25 178 SER A CA 1
ATOM 1368 C C . SER A 1 178 ? 4.139 -2.092 -4.081 1.00 96.25 178 SER A C 1
ATOM 1370 O O . SER A 1 178 ? 5.125 -1.587 -4.620 1.00 96.25 178 SER A O 1
ATOM 1372 N N . ILE A 1 179 ? 4.210 -2.918 -3.041 1.00 95.81 179 ILE A N 1
ATOM 1373 C CA . ILE A 1 179 ? 5.441 -3.486 -2.490 1.00 95.81 179 ILE A CA 1
ATOM 1374 C C . ILE A 1 179 ? 5.267 -5.005 -2.420 1.00 95.81 179 ILE A C 1
ATOM 1376 O O . ILE A 1 179 ? 4.199 -5.464 -2.014 1.00 95.81 179 ILE A O 1
ATOM 1380 N N . ASN A 1 180 ? 6.255 -5.764 -2.893 1.00 93.31 180 ASN A N 1
ATOM 1381 C CA . ASN A 1 180 ? 6.205 -7.230 -2.896 1.00 93.31 180 ASN A CA 1
ATOM 1382 C C . ASN A 1 180 ? 6.872 -7.821 -1.635 1.00 93.31 180 ASN A C 1
ATOM 1384 O O . ASN A 1 180 ? 7.359 -7.080 -0.776 1.00 93.31 180 ASN A O 1
ATOM 1388 N N . GLN A 1 181 ? 6.926 -9.155 -1.541 1.00 88.88 181 GLN A N 1
ATOM 1389 C CA . GLN A 1 181 ? 7.526 -9.856 -0.395 1.00 88.88 181 GLN A CA 1
ATOM 1390 C C . GLN A 1 181 ? 9.028 -9.571 -0.226 1.00 88.88 181 GLN A C 1
ATOM 1392 O O . GLN A 1 181 ? 9.528 -9.520 0.899 1.00 88.88 181 GLN A O 1
ATOM 1397 N N . ASP A 1 182 ? 9.737 -9.304 -1.325 1.00 87.75 182 ASP A N 1
ATOM 1398 C CA . ASP A 1 182 ? 11.158 -8.930 -1.305 1.00 87.75 182 ASP A CA 1
ATOM 1399 C C . ASP A 1 182 ? 11.383 -7.482 -0.833 1.00 87.75 182 ASP A C 1
ATOM 1401 O O . ASP A 1 182 ? 12.514 -7.060 -0.598 1.00 87.75 182 ASP A O 1
ATOM 1405 N N . GLY A 1 183 ? 10.315 -6.689 -0.694 1.00 91.00 183 GLY A N 1
ATOM 1406 C CA . GLY A 1 183 ? 10.398 -5.260 -0.406 1.00 91.00 183 GLY A CA 1
ATOM 1407 C C . GLY A 1 183 ? 10.701 -4.394 -1.631 1.00 91.00 183 GLY A C 1
ATOM 1408 O O . GLY A 1 183 ? 10.960 -3.197 -1.473 1.00 91.00 183 GLY A O 1
ATOM 1409 N N . ALA A 1 184 ? 10.656 -4.953 -2.843 1.00 93.88 184 ALA A N 1
ATOM 1410 C CA . ALA A 1 184 ? 10.734 -4.180 -4.075 1.00 93.88 184 ALA A CA 1
ATOM 1411 C C . ALA A 1 184 ? 9.471 -3.325 -4.237 1.00 93.88 184 ALA A C 1
ATOM 1413 O O . ALA A 1 184 ? 8.361 -3.774 -3.946 1.00 93.88 184 ALA A O 1
ATOM 1414 N N . ILE A 1 185 ? 9.625 -2.084 -4.696 1.00 97.06 185 ILE A N 1
ATOM 1415 C CA . ILE A 1 185 ? 8.524 -1.136 -4.878 1.00 97.06 185 ILE A CA 1
ATOM 1416 C C . ILE A 1 185 ? 8.286 -0.909 -6.362 1.00 97.06 185 ILE A C 1
ATOM 1418 O O . ILE A 1 185 ? 9.100 -0.285 -7.046 1.00 97.06 185 ILE A O 1
ATOM 1422 N N . ALA A 1 186 ? 7.113 -1.309 -6.842 1.00 96.50 186 ALA A N 1
ATOM 1423 C CA . ALA A 1 186 ? 6.650 -0.888 -8.152 1.00 96.50 186 ALA A CA 1
ATOM 1424 C C . ALA A 1 186 ? 6.056 0.518 -8.040 1.00 96.50 186 ALA A C 1
ATOM 1426 O O . ALA A 1 186 ? 5.194 0.799 -7.196 1.00 96.50 186 ALA A O 1
ATOM 1427 N N . CYS A 1 187 ? 6.525 1.433 -8.879 1.00 96.56 187 CYS A N 1
ATOM 1428 C CA . CYS A 1 187 ? 6.155 2.836 -8.814 1.00 96.56 187 CYS A CA 1
ATOM 1429 C C . CYS A 1 187 ? 5.979 3.445 -10.207 1.00 96.56 187 CYS A C 1
ATOM 1431 O O . CYS A 1 187 ? 6.404 2.907 -11.224 1.00 96.56 187 CYS A O 1
ATOM 1433 N N . THR A 1 188 ? 5.280 4.575 -10.269 1.00 96.19 188 THR A N 1
ATOM 1434 C CA . THR A 1 188 ? 5.157 5.368 -11.499 1.00 96.19 188 THR A CA 1
ATOM 1435 C C . THR A 1 188 ? 5.761 6.740 -11.257 1.00 96.19 188 THR A C 1
ATOM 1437 O O . THR A 1 188 ? 5.362 7.432 -10.317 1.00 96.19 188 THR A O 1
ATOM 1440 N N . ALA A 1 189 ? 6.710 7.136 -12.100 1.00 95.00 189 ALA A N 1
ATOM 1441 C CA . ALA A 1 189 ? 7.356 8.440 -12.050 1.00 95.00 189 ALA A CA 1
ATOM 1442 C C . ALA A 1 189 ? 6.828 9.372 -13.142 1.00 95.00 189 ALA A C 1
ATOM 1444 O O . ALA A 1 189 ? 6.447 8.926 -14.217 1.00 95.00 189 ALA A O 1
ATOM 1445 N N . LEU A 1 190 ? 6.829 10.674 -12.873 1.00 93.19 190 LEU A N 1
ATOM 1446 C CA . LEU A 1 190 ? 6.611 11.742 -13.843 1.00 93.19 190 LEU A CA 1
ATOM 1447 C C . LEU A 1 190 ? 7.964 12.388 -14.150 1.00 93.19 190 LEU A C 1
ATOM 1449 O O . LEU A 1 190 ? 8.606 12.914 -13.236 1.00 93.19 190 LEU A O 1
ATOM 1453 N N . THR A 1 191 ? 8.396 12.366 -15.412 1.00 89.12 191 THR A N 1
ATOM 1454 C CA . THR A 1 191 ? 9.774 12.740 -15.773 1.00 89.12 191 THR A CA 1
ATOM 1455 C C . THR A 1 191 ? 9.873 13.923 -16.734 1.00 89.12 191 THR A C 1
ATOM 1457 O O . THR A 1 191 ? 9.136 14.019 -17.716 1.00 89.12 191 THR A O 1
ATOM 1460 N N . LEU A 1 192 ? 10.845 14.803 -16.493 1.00 82.88 192 LEU A N 1
ATOM 1461 C CA . LEU A 1 192 ? 11.264 15.865 -17.409 1.00 82.88 192 LEU A CA 1
ATOM 1462 C C . LEU A 1 192 ? 12.049 15.318 -18.614 1.00 82.88 192 LEU A C 1
ATOM 1464 O O . LEU A 1 192 ? 12.703 14.281 -18.491 1.00 82.88 192 LEU A O 1
ATOM 1468 N N . PRO A 1 193 ? 12.060 16.047 -19.749 1.00 85.75 193 PRO A N 1
ATOM 1469 C CA . PRO A 1 193 ? 11.363 17.320 -19.999 1.00 85.75 193 PRO A CA 1
ATOM 1470 C C . PRO A 1 193 ? 9.915 17.155 -20.486 1.00 85.75 193 PRO A C 1
ATOM 1472 O O . PRO A 1 193 ? 9.196 18.141 -20.610 1.00 85.75 193 PRO A O 1
ATOM 1475 N N . PHE A 1 194 ? 9.492 15.927 -20.780 1.00 79.56 194 PHE A N 1
ATOM 1476 C CA . PHE A 1 194 ? 8.245 15.667 -21.502 1.00 79.56 194 PHE A CA 1
ATOM 1477 C C . PHE A 1 194 ? 7.018 15.509 -20.599 1.00 79.56 194 PHE A C 1
ATOM 1479 O O . PHE A 1 194 ? 5.905 15.438 -21.107 1.00 79.56 194 PHE A O 1
ATOM 1486 N N . TYR A 1 195 ? 7.208 15.464 -19.275 1.00 85.62 195 TYR A N 1
ATOM 1487 C CA . TYR A 1 195 ?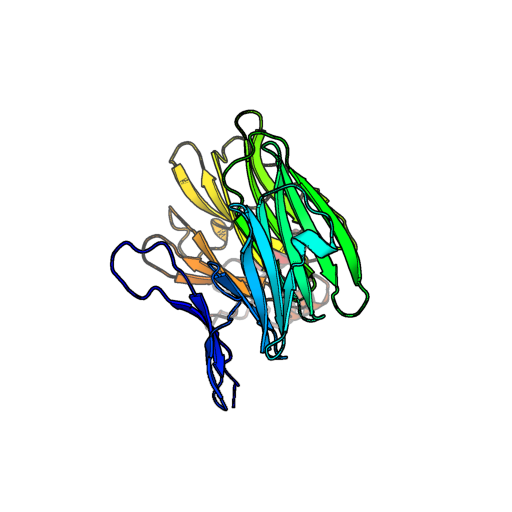 6.149 15.195 -18.296 1.00 85.62 195 TYR A CA 1
ATOM 1488 C C . TYR A 1 195 ? 5.367 13.910 -18.627 1.00 85.62 195 TYR A C 1
ATOM 1490 O O . TYR A 1 195 ? 4.157 13.823 -18.419 1.00 85.62 195 TYR A O 1
ATOM 1498 N N . GLY A 1 196 ? 6.079 12.907 -19.147 1.00 86.88 196 GLY A N 1
ATOM 1499 C CA . GLY A 1 196 ? 5.561 11.562 -19.375 1.00 86.88 196 GLY A CA 1
ATOM 1500 C C . GLY A 1 196 ? 5.577 10.752 -18.083 1.00 86.88 196 GLY A C 1
ATOM 1501 O O . GLY A 1 196 ? 6.443 10.958 -17.227 1.00 86.88 196 GLY A O 1
ATOM 1502 N N . SER A 1 197 ? 4.604 9.853 -17.928 1.00 91.94 197 SER A N 1
ATOM 1503 C CA . SER A 1 197 ? 4.661 8.845 -16.869 1.00 91.94 197 SER A CA 1
ATOM 1504 C C . SER A 1 197 ? 5.522 7.668 -17.315 1.00 91.94 197 SER A C 1
ATOM 1506 O O . SER A 1 197 ? 5.404 7.233 -18.456 1.00 91.94 197 SER A O 1
ATOM 1508 N N . ILE A 1 198 ? 6.362 7.159 -16.420 1.00 91.50 198 ILE A N 1
ATOM 1509 C CA . ILE A 1 198 ? 7.220 6.003 -16.668 1.00 91.50 198 ILE A CA 1
ATOM 1510 C C . ILE A 1 198 ? 7.026 4.999 -15.532 1.00 91.50 198 ILE A C 1
ATOM 1512 O O . ILE A 1 198 ? 7.073 5.362 -14.353 1.00 91.50 198 ILE A O 1
ATOM 1516 N N . ALA A 1 199 ? 6.797 3.741 -15.898 1.00 93.88 199 ALA A N 1
ATOM 1517 C CA . ALA A 1 199 ? 6.794 2.605 -14.993 1.00 93.88 199 ALA A CA 1
ATOM 1518 C C . ALA A 1 199 ? 8.218 2.335 -14.493 1.00 93.88 199 ALA A C 1
ATOM 1520 O O . ALA A 1 199 ? 9.155 2.249 -15.288 1.00 93.88 199 ALA A O 1
ATOM 1521 N N . MET A 1 200 ? 8.378 2.222 -13.178 1.00 92.25 200 MET A N 1
ATOM 1522 C CA . MET A 1 200 ? 9.667 2.010 -12.533 1.00 92.25 200 MET A CA 1
ATOM 1523 C C . MET A 1 200 ? 9.560 0.937 -11.450 1.00 92.25 200 MET A C 1
ATOM 1525 O O . MET A 1 200 ? 8.500 0.754 -10.844 1.00 92.25 200 MET A O 1
ATOM 1529 N N . LEU A 1 201 ? 10.677 0.274 -11.177 1.00 93.19 201 LEU A N 1
ATOM 1530 C CA . LEU A 1 201 ? 10.834 -0.677 -10.082 1.00 93.19 201 LEU A CA 1
ATOM 1531 C C . LEU A 1 201 ? 12.004 -0.227 -9.207 1.00 93.19 201 LEU A C 1
ATOM 1533 O O . LEU A 1 201 ? 13.019 0.229 -9.724 1.00 93.19 201 LEU A O 1
ATOM 1537 N N . TRP A 1 202 ? 11.853 -0.301 -7.889 1.00 94.06 202 TRP A N 1
ATOM 1538 C CA . TRP A 1 202 ? 12.952 -0.088 -6.953 1.00 94.06 202 TRP A CA 1
ATOM 1539 C C . TRP A 1 202 ? 13.154 -1.347 -6.119 1.00 94.06 202 TRP A C 1
ATOM 1541 O O . TRP A 1 202 ? 12.327 -1.630 -5.252 1.00 94.06 202 TRP A O 1
ATOM 1551 N N . SER A 1 203 ? 14.227 -2.084 -6.400 1.00 89.44 203 SER A N 1
ATOM 1552 C CA . SER A 1 203 ? 14.546 -3.358 -5.759 1.00 89.44 203 SER A CA 1
ATOM 1553 C C . SER A 1 203 ? 15.686 -3.162 -4.760 1.00 89.44 203 SER A C 1
ATOM 1555 O O . SER A 1 203 ? 15.449 -2.743 -3.627 1.00 89.44 203 SER A O 1
ATOM 1557 N N . ASN A 1 204 ? 16.929 -3.426 -5.161 1.00 78.94 204 ASN A N 1
ATOM 1558 C CA . ASN A 1 204 ? 18.099 -3.398 -4.276 1.00 78.94 204 ASN A CA 1
ATOM 1559 C C . ASN A 1 204 ? 19.042 -2.226 -4.576 1.00 78.94 204 ASN A C 1
ATOM 1561 O O . ASN A 1 204 ? 20.045 -2.029 -3.886 1.00 78.94 204 ASN A O 1
ATOM 1565 N N . GLU A 1 205 ? 18.730 -1.430 -5.595 1.00 74.06 205 GLU A N 1
ATOM 1566 C CA . GLU A 1 205 ? 19.556 -0.317 -6.029 1.00 74.06 205 GLU A CA 1
ATOM 1567 C C . GLU A 1 205 ? 19.387 0.889 -5.100 1.00 74.06 205 GLU A C 1
ATOM 1569 O O . GLU A 1 205 ? 18.455 1.008 -4.305 1.00 74.06 205 GLU A O 1
ATOM 1574 N N . SER A 1 206 ? 20.263 1.878 -5.263 1.00 79.50 206 SER A N 1
ATOM 1575 C CA . SER A 1 206 ? 20.101 3.168 -4.580 1.00 79.50 206 SER A CA 1
ATOM 1576 C C . SER A 1 206 ? 18.936 4.015 -5.116 1.00 79.50 206 SER A C 1
ATOM 1578 O O . SER A 1 206 ? 18.562 4.991 -4.467 1.00 79.50 206 SER A O 1
ATOM 1580 N N . ALA A 1 207 ? 18.375 3.683 -6.284 1.00 84.19 207 ALA A N 1
ATOM 1581 C CA . ALA A 1 207 ? 17.375 4.478 -6.996 1.00 84.19 207 ALA A CA 1
ATOM 1582 C C . ALA A 1 207 ? 16.408 3.582 -7.793 1.00 84.19 207 ALA A C 1
ATOM 1584 O O . ALA A 1 207 ? 16.836 2.531 -8.258 1.00 84.19 207 ALA A O 1
ATOM 1585 N N . PRO A 1 208 ? 15.154 4.005 -8.043 1.00 87.50 208 PRO A N 1
ATOM 1586 C CA . PRO A 1 208 ? 14.250 3.270 -8.922 1.00 87.50 208 PRO A CA 1
ATOM 1587 C C . PRO A 1 208 ? 14.777 3.232 -10.361 1.00 87.50 208 PRO A C 1
ATOM 1589 O O . PRO A 1 208 ? 15.259 4.245 -10.881 1.00 87.50 208 PRO A O 1
ATOM 1592 N N . VAL A 1 209 ? 14.614 2.090 -11.022 1.00 86.94 209 VAL A N 1
ATOM 1593 C CA . VAL A 1 209 ? 15.029 1.827 -12.402 1.00 86.94 209 VAL A CA 1
ATOM 1594 C C . VAL A 1 209 ? 13.821 1.901 -13.336 1.00 86.94 209 VAL A C 1
ATOM 1596 O O . VAL A 1 209 ? 12.719 1.472 -12.997 1.00 86.94 209 VAL A O 1
ATOM 1599 N N . SER A 1 210 ? 14.012 2.494 -14.517 1.00 87.00 210 SER A N 1
ATOM 1600 C CA . SER A 1 210 ? 12.978 2.577 -15.556 1.00 87.00 210 SER A CA 1
ATOM 1601 C C . SER A 1 210 ? 12.732 1.215 -16.197 1.00 87.00 210 SER A C 1
ATOM 1603 O O . SER A 1 210 ? 13.675 0.557 -16.627 1.00 87.00 210 SER A O 1
ATOM 1605 N N . LEU A 1 211 ? 11.463 0.844 -16.355 1.00 83.56 211 LEU A N 1
ATOM 1606 C CA . LEU A 1 211 ? 11.057 -0.372 -17.060 1.00 83.56 211 LEU A CA 1
ATOM 1607 C C . LEU A 1 211 ? 10.810 -0.145 -18.556 1.00 83.56 211 LEU A C 1
ATOM 1609 O O . LEU A 1 211 ? 10.342 -1.053 -19.224 1.00 83.56 211 LEU A O 1
ATOM 1613 N N . HIS A 1 212 ? 11.085 1.046 -19.097 1.00 77.62 212 HIS A N 1
ATOM 1614 C CA . HIS A 1 212 ? 10.741 1.401 -20.483 1.00 77.62 212 HIS A CA 1
ATOM 1615 C C . HIS A 1 212 ? 11.208 0.372 -21.529 1.00 77.62 212 HIS A C 1
ATOM 1617 O O . HIS A 1 212 ? 10.415 -0.016 -22.380 1.00 77.62 212 HIS A O 1
ATOM 1623 N N . GLU A 1 213 ? 12.448 -0.111 -21.417 1.00 70.69 213 GLU A N 1
ATOM 1624 C CA . GLU A 1 213 ? 13.018 -1.120 -22.329 1.00 70.69 213 GLU A CA 1
ATOM 1625 C C . GLU A 1 213 ? 12.416 -2.525 -22.129 1.00 70.69 213 GLU A C 1
ATOM 1627 O O . GLU A 1 213 ? 12.502 -3.367 -23.013 1.00 70.69 213 GLU A O 1
ATOM 1632 N N . HIS A 1 214 ? 11.784 -2.779 -20.978 1.00 76.88 214 HIS A N 1
ATOM 1633 C CA . HIS A 1 214 ? 11.153 -4.060 -20.640 1.00 76.88 214 HIS A CA 1
ATOM 1634 C C . HIS A 1 214 ? 9.656 -4.092 -20.983 1.00 76.88 214 HIS A C 1
ATOM 1636 O O . HIS A 1 214 ? 9.039 -5.153 -20.957 1.00 76.88 214 HIS A O 1
ATOM 1642 N N . VAL A 1 215 ? 9.045 -2.939 -21.279 1.00 74.81 215 VAL A N 1
ATOM 1643 C CA . VAL A 1 215 ? 7.651 -2.874 -21.727 1.00 74.81 215 VAL A CA 1
ATOM 1644 C C . VAL A 1 215 ? 7.619 -3.141 -23.235 1.00 74.81 215 VAL A C 1
ATOM 1646 O O . VAL A 1 215 ? 8.264 -2.390 -23.972 1.00 74.81 215 VAL A O 1
ATOM 1649 N N . PRO A 1 216 ? 6.860 -4.145 -23.718 1.00 77.00 216 PRO A N 1
ATOM 1650 C CA . PRO A 1 216 ? 6.752 -4.410 -25.148 1.00 77.00 216 PRO A CA 1
ATOM 1651 C C . PRO A 1 216 ? 6.326 -3.163 -25.928 1.00 77.00 216 PRO A C 1
ATOM 1653 O O . PRO A 1 216 ? 5.529 -2.358 -25.447 1.00 77.00 216 PRO A O 1
ATOM 1656 N N . ASP A 1 217 ? 6.899 -2.999 -27.120 1.00 74.31 217 ASP A N 1
ATOM 1657 C CA . ASP A 1 217 ? 6.738 -1.832 -28.002 1.00 74.31 217 ASP A CA 1
ATOM 1658 C C . ASP A 1 217 ? 7.254 -0.491 -27.441 1.00 74.31 217 ASP A C 1
ATOM 1660 O O . ASP A 1 217 ? 7.119 0.538 -28.107 1.00 74.31 217 ASP A O 1
ATOM 1664 N N . SER A 1 218 ? 7.859 -0.487 -26.245 1.00 75.00 218 SER A N 1
ATOM 1665 C CA . SER A 1 218 ? 8.495 0.670 -25.597 1.00 75.00 218 SER A CA 1
ATOM 1666 C C . SER A 1 218 ? 7.661 1.956 -25.720 1.00 75.00 218 SER A C 1
ATOM 1668 O O . SER A 1 218 ? 8.097 2.945 -26.323 1.00 75.00 218 SER A O 1
ATOM 1670 N N . PRO A 1 219 ? 6.431 1.976 -25.167 1.00 78.88 219 PRO A N 1
ATOM 1671 C CA . PRO A 1 219 ? 5.523 3.101 -25.325 1.00 78.88 219 PRO A CA 1
ATOM 1672 C C . PRO A 1 219 ? 6.108 4.377 -24.718 1.00 78.88 219 PRO A C 1
ATOM 1674 O O . PRO A 1 219 ? 6.866 4.356 -23.743 1.00 78.88 219 PRO A O 1
ATOM 1677 N N . SER A 1 220 ? 5.691 5.516 -25.269 1.00 81.06 220 SER A N 1
ATOM 1678 C CA . SER A 1 220 ? 6.169 6.834 -24.841 1.00 81.06 220 SER A CA 1
ATOM 1679 C C . SER A 1 220 ? 5.777 7.177 -23.399 1.00 81.06 220 SER A C 1
ATOM 1681 O O . SER A 1 220 ? 6.436 7.986 -22.741 1.00 81.06 220 SER A O 1
ATOM 1683 N N . VAL A 1 221 ? 4.716 6.537 -22.903 1.00 88.50 221 VAL A N 1
ATOM 1684 C CA . VAL A 1 221 ? 4.253 6.595 -21.521 1.00 88.50 221 VAL A CA 1
ATOM 1685 C C . VAL A 1 221 ? 3.987 5.178 -21.031 1.00 88.50 221 VAL A C 1
ATOM 1687 O O . VAL A 1 221 ? 3.343 4.382 -21.711 1.00 88.50 221 VAL A O 1
ATOM 1690 N N . SER A 1 222 ? 4.419 4.881 -19.808 1.00 93.19 222 SER A N 1
ATOM 1691 C CA . SER A 1 222 ? 4.094 3.639 -19.111 1.00 93.19 222 SER A CA 1
ATOM 1692 C C . SER A 1 222 ? 3.729 3.903 -17.650 1.00 93.19 222 SER A C 1
ATOM 1694 O O . SER A 1 222 ? 4.171 4.874 -17.030 1.00 93.19 222 SER A O 1
ATOM 1696 N N . ARG A 1 223 ? 2.851 3.071 -17.086 1.00 94.50 223 ARG A N 1
ATOM 1697 C CA . ARG A 1 223 ? 2.394 3.174 -15.694 1.00 94.50 223 ARG A CA 1
ATOM 1698 C C . ARG A 1 223 ? 2.228 1.798 -15.079 1.00 94.50 223 ARG A C 1
ATOM 1700 O O . ARG A 1 223 ? 1.640 0.917 -15.701 1.00 94.50 223 ARG A O 1
ATOM 1707 N N . ILE A 1 224 ? 2.662 1.655 -13.834 1.00 95.38 224 ILE A N 1
ATOM 1708 C CA . ILE A 1 224 ? 2.335 0.479 -13.030 1.00 95.38 224 ILE A CA 1
ATOM 1709 C C . ILE A 1 224 ? 0.877 0.587 -12.579 1.00 95.38 224 ILE A C 1
ATOM 1711 O O . ILE A 1 224 ? 0.460 1.611 -12.032 1.00 95.38 224 ILE A O 1
ATOM 1715 N N . ILE A 1 225 ? 0.115 -0.481 -12.794 1.00 95.62 225 ILE A N 1
ATOM 1716 C CA . ILE A 1 225 ? -1.246 -0.635 -12.275 1.00 95.62 225 ILE A CA 1
ATOM 1717 C C . ILE A 1 225 ? -1.219 -1.401 -10.954 1.00 95.62 225 ILE A C 1
ATOM 1719 O O . ILE A 1 225 ? -1.827 -0.956 -9.983 1.00 95.62 225 ILE A O 1
ATOM 1723 N N . ALA A 1 226 ? -0.502 -2.523 -10.917 1.00 95.12 226 ALA A N 1
ATOM 1724 C CA . ALA A 1 226 ? -0.346 -3.363 -9.737 1.00 95.12 226 ALA A CA 1
ATOM 1725 C C . ALA A 1 226 ? 0.908 -4.238 -9.858 1.00 95.12 226 ALA A C 1
ATOM 1727 O O . ALA A 1 226 ? 1.412 -4.455 -10.960 1.00 95.12 226 ALA A O 1
ATOM 1728 N N . MET A 1 227 ? 1.357 -4.764 -8.723 1.00 94.38 227 MET A N 1
ATOM 1729 C CA . MET A 1 227 ? 2.325 -5.851 -8.625 1.00 94.38 227 MET A CA 1
ATOM 1730 C C . MET A 1 227 ? 1.758 -6.886 -7.661 1.00 94.38 227 MET A C 1
ATOM 1732 O O . MET A 1 227 ? 1.170 -6.495 -6.647 1.00 94.38 227 MET A O 1
ATOM 1736 N N . ASN A 1 228 ? 1.913 -8.168 -7.970 1.00 90.62 228 ASN A N 1
ATOM 1737 C CA . ASN A 1 228 ? 1.595 -9.221 -7.011 1.00 90.62 228 ASN A CA 1
ATOM 1738 C C . ASN A 1 228 ? 2.766 -9.462 -6.036 1.00 90.62 228 ASN A C 1
ATOM 1740 O O . ASN A 1 228 ? 3.792 -8.782 -6.079 1.00 90.62 228 ASN A O 1
ATOM 1744 N N . GLU A 1 229 ? 2.602 -10.428 -5.139 1.00 85.81 229 GLU A N 1
ATOM 1745 C CA . GLU A 1 229 ? 3.614 -10.764 -4.133 1.00 85.81 229 GLU A CA 1
ATOM 1746 C C . GLU A 1 229 ? 4.902 -11.359 -4.723 1.00 85.81 229 GLU A C 1
ATOM 1748 O O . GLU A 1 229 ? 5.971 -11.130 -4.160 1.00 85.81 229 GLU A O 1
ATOM 1753 N N . ASP A 1 230 ? 4.813 -12.020 -5.881 1.00 81.75 230 ASP A N 1
ATOM 1754 C CA . ASP A 1 230 ? 5.949 -12.620 -6.597 1.00 81.75 230 ASP A CA 1
ATOM 1755 C C . ASP A 1 230 ? 6.732 -11.598 -7.447 1.00 81.75 230 ASP A C 1
ATOM 1757 O O . ASP A 1 230 ? 7.788 -11.903 -7.999 1.00 81.75 230 ASP A O 1
ATOM 1761 N N . GLY A 1 231 ? 6.237 -10.361 -7.559 1.00 86.62 231 GLY A N 1
ATOM 1762 C CA . GLY A 1 231 ? 6.860 -9.305 -8.358 1.00 86.62 231 GLY A CA 1
ATOM 1763 C C . GLY A 1 231 ? 6.385 -9.220 -9.813 1.00 86.62 231 GLY A C 1
ATOM 1764 O O . GLY A 1 231 ? 6.926 -8.415 -10.564 1.00 86.62 231 GLY A O 1
ATOM 1765 N N . GLN A 1 232 ? 5.365 -9.981 -10.221 1.00 89.31 232 GLN A N 1
ATOM 1766 C CA . GLN A 1 232 ? 4.729 -9.824 -11.534 1.00 89.31 232 GLN A CA 1
ATOM 1767 C C . GLN A 1 232 ? 3.999 -8.480 -11.602 1.00 89.31 232 GLN A C 1
ATOM 1769 O O . GLN A 1 232 ? 3.189 -8.150 -10.728 1.00 89.31 232 GLN A O 1
ATOM 1774 N N . LEU A 1 233 ? 4.255 -7.710 -12.655 1.00 92.38 233 LEU A N 1
ATOM 1775 C CA . LEU A 1 233 ? 3.768 -6.346 -12.830 1.00 92.38 233 LEU A CA 1
ATOM 1776 C C . LEU A 1 233 ? 2.672 -6.288 -13.886 1.00 92.38 233 LEU A C 1
ATOM 1778 O O . LEU A 1 233 ? 2.880 -6.668 -15.032 1.00 92.38 233 LEU A O 1
ATOM 1782 N N . LEU A 1 234 ? 1.533 -5.688 -13.551 1.00 94.75 234 LEU A N 1
ATOM 1783 C CA . LEU A 1 234 ? 0.584 -5.221 -14.556 1.00 94.75 234 LEU A CA 1
ATOM 1784 C C . LEU A 1 234 ? 0.952 -3.790 -14.953 1.00 94.75 234 LEU A C 1
ATOM 1786 O O . LEU A 1 234 ? 0.821 -2.857 -14.152 1.00 94.75 234 LEU A O 1
ATOM 1790 N N . VAL A 1 235 ? 1.379 -3.612 -16.199 1.00 94.06 235 VAL A N 1
ATOM 1791 C CA . VAL A 1 235 ? 1.824 -2.330 -16.751 1.00 94.06 235 VAL A CA 1
ATOM 1792 C C . VAL A 1 235 ? 0.881 -1.881 -17.855 1.00 94.06 235 VAL A C 1
ATOM 1794 O O . VAL A 1 235 ? 0.434 -2.671 -18.680 1.00 94.06 235 VAL A O 1
ATOM 1797 N N . ARG A 1 236 ? 0.578 -0.587 -17.874 1.00 93.81 236 ARG A N 1
ATOM 1798 C CA . ARG A 1 236 ? -0.225 0.063 -18.907 1.00 93.81 236 ARG A CA 1
ATOM 1799 C C . ARG A 1 236 ? 0.636 1.023 -19.720 1.00 93.81 236 ARG A C 1
ATOM 1801 O O . ARG A 1 236 ? 1.309 1.867 -19.129 1.00 93.81 236 ARG A O 1
ATOM 1808 N N . GLY A 1 237 ? 0.542 0.940 -21.042 1.00 89.94 237 GLY A N 1
ATOM 1809 C CA . GLY A 1 237 ? 1.108 1.901 -21.989 1.00 89.94 237 GLY A CA 1
ATOM 1810 C C . GLY A 1 237 ? 0.076 2.884 -22.537 1.00 89.94 237 GLY A C 1
ATOM 1811 O O . GLY A 1 237 ? -0.980 3.114 -21.939 1.00 89.94 237 GLY A O 1
ATOM 1812 N N . ASP A 1 238 ? 0.379 3.451 -23.704 1.00 83.31 238 ASP A N 1
ATOM 1813 C CA . ASP A 1 238 ? -0.494 4.405 -24.396 1.00 83.31 238 ASP A CA 1
ATOM 1814 C C . ASP A 1 238 ? -1.815 3.757 -24.860 1.00 83.31 238 ASP A C 1
ATOM 1816 O O . ASP A 1 238 ? -2.898 4.290 -24.593 1.00 83.31 238 ASP A O 1
ATOM 1820 N N . SER A 1 239 ? -1.738 2.584 -25.496 1.00 84.75 239 SER A N 1
ATOM 1821 C CA . SER A 1 239 ? -2.884 1.830 -26.031 1.00 84.75 239 SER A CA 1
ATOM 1822 C C . SER A 1 239 ? -3.126 0.480 -25.356 1.00 84.75 239 SER A C 1
ATOM 1824 O O . SER A 1 239 ? -4.266 0.017 -25.335 1.00 84.75 239 SER A O 1
ATOM 1826 N N . ASP A 1 240 ? -2.092 -0.116 -24.763 1.00 90.31 240 ASP A N 1
ATOM 1827 C CA . ASP A 1 240 ? -2.080 -1.533 -24.396 1.00 90.31 240 ASP A CA 1
ATOM 1828 C C . ASP A 1 240 ? -1.713 -1.770 -22.926 1.00 90.31 240 ASP A C 1
ATOM 1830 O O . ASP A 1 240 ? -1.355 -0.849 -22.182 1.00 90.31 240 ASP A O 1
ATOM 1834 N N . HIS A 1 241 ? -1.879 -3.018 -22.488 1.00 91.00 241 HIS A N 1
ATOM 1835 C CA . HIS A 1 241 ? -1.507 -3.485 -21.156 1.00 91.00 241 HIS A CA 1
ATOM 1836 C C . HIS A 1 241 ? -0.702 -4.773 -21.280 1.00 91.00 241 HIS A C 1
ATOM 1838 O O . HIS A 1 241 ? -1.027 -5.629 -22.102 1.00 91.00 241 HIS A O 1
ATOM 1844 N N . TRP A 1 242 ? 0.290 -4.926 -20.413 1.00 88.00 242 TRP A N 1
ATOM 1845 C CA . TRP A 1 242 ? 1.161 -6.091 -20.372 1.00 88.00 242 TRP A CA 1
ATOM 1846 C C . TRP A 1 242 ? 1.294 -6.589 -18.946 1.00 88.00 242 TRP A C 1
ATOM 1848 O O . TRP A 1 242 ? 1.301 -5.803 -17.997 1.00 88.00 242 TRP A O 1
ATOM 1858 N N . ILE A 1 243 ? 1.411 -7.903 -18.814 1.00 88.50 243 ILE A N 1
ATOM 1859 C CA . ILE A 1 243 ? 1.941 -8.514 -17.606 1.00 88.50 243 ILE A CA 1
ATOM 1860 C C . ILE A 1 243 ? 3.435 -8.662 -17.863 1.00 88.50 243 ILE A C 1
ATOM 1862 O O . ILE A 1 243 ? 3.828 -9.382 -18.779 1.00 88.50 243 ILE A O 1
ATOM 1866 N N . LEU A 1 244 ? 4.243 -7.912 -17.120 1.00 82.75 244 LEU A N 1
ATOM 1867 C CA . LEU A 1 244 ? 5.678 -8.132 -17.081 1.00 82.75 244 LEU A CA 1
ATOM 1868 C C . LEU A 1 244 ? 5.927 -9.114 -15.954 1.00 82.75 244 LEU A C 1
ATOM 1870 O O . LEU A 1 244 ? 5.687 -8.818 -14.783 1.00 82.75 244 LEU A O 1
ATOM 1874 N N . GLU A 1 245 ? 6.364 -10.299 -16.330 1.00 73.94 245 GLU A N 1
ATOM 1875 C CA . GLU A 1 245 ? 6.892 -11.250 -15.374 1.00 73.94 245 GLU A CA 1
ATOM 1876 C C . GLU A 1 245 ? 8.137 -10.654 -14.711 1.00 73.94 245 GLU A C 1
ATOM 1878 O O . GLU A 1 245 ? 8.825 -9.813 -15.302 1.00 73.94 245 GLU A O 1
ATOM 1883 N N . LYS A 1 246 ? 8.462 -11.112 -13.498 1.00 61.81 246 LYS A N 1
ATOM 1884 C CA . LYS A 1 246 ? 9.796 -10.916 -12.912 1.00 61.81 246 LYS A CA 1
ATOM 1885 C C . LYS A 1 246 ? 10.793 -11.790 -13.692 1.00 61.81 246 LYS A C 1
ATOM 1887 O O . LYS A 1 246 ? 11.452 -12.652 -13.135 1.00 61.81 246 LYS A O 1
ATOM 1892 N N . THR A 1 247 ? 10.842 -11.633 -15.011 1.00 52.12 247 THR A N 1
ATOM 1893 C CA . THR A 1 247 ? 11.832 -12.270 -15.862 1.00 52.12 247 THR A CA 1
ATOM 1894 C C . THR A 1 247 ? 13.035 -11.372 -15.830 1.00 52.12 247 THR A C 1
ATOM 1896 O O . THR A 1 247 ? 13.083 -10.316 -16.466 1.00 52.12 247 THR A O 1
ATOM 1899 N N . CYS A 1 248 ? 14.021 -11.799 -15.071 1.00 65.31 248 CYS A N 1
ATOM 1900 C CA . CYS A 1 248 ? 15.364 -11.337 -15.307 1.00 65.31 248 CYS A CA 1
ATOM 1901 C C . CYS A 1 248 ? 15.716 -11.836 -16.692 1.00 65.31 248 CYS A C 1
ATOM 1903 O O . CYS A 1 248 ? 15.615 -13.031 -16.968 1.00 65.31 248 CYS A O 1
ATOM 1905 N N . VAL A 1 249 ? 16.084 -10.925 -17.584 1.00 64.94 249 VAL A N 1
ATOM 1906 C CA . VAL A 1 249 ? 16.619 -11.338 -18.876 1.00 64.94 249 VAL A CA 1
ATOM 1907 C C . VAL A 1 249 ? 17.738 -12.346 -18.596 1.00 64.94 249 VAL A C 1
ATOM 1909 O O . VAL A 1 249 ? 18.647 -12.056 -17.813 1.00 64.94 249 VAL A O 1
ATOM 1912 N N . ALA A 1 250 ? 17.615 -13.534 -19.192 1.00 70.69 250 ALA A N 1
ATOM 1913 C CA . ALA A 1 250 ? 18.522 -14.669 -19.043 1.00 70.69 250 ALA A CA 1
ATOM 1914 C C . ALA A 1 250 ? 18.497 -15.471 -17.719 1.00 70.69 250 ALA A C 1
ATOM 1916 O O . ALA A 1 250 ? 19.378 -16.308 -17.536 1.00 70.69 250 ALA A O 1
ATOM 1917 N N . ASP A 1 251 ? 17.522 -15.259 -16.829 1.00 78.69 251 ASP A N 1
ATOM 1918 C CA . ASP A 1 251 ? 17.138 -16.259 -15.813 1.00 78.69 251 ASP A CA 1
ATOM 1919 C C . ASP A 1 251 ? 16.139 -17.219 -16.475 1.00 78.69 251 ASP A C 1
ATOM 1921 O O . ASP A 1 251 ? 14.974 -16.884 -16.698 1.00 78.69 251 ASP A O 1
ATOM 1925 N N . LEU A 1 252 ? 16.638 -18.367 -16.925 1.00 77.62 252 LEU A N 1
ATOM 1926 C CA . LEU A 1 252 ? 15.911 -19.310 -17.770 1.00 77.62 252 LEU A CA 1
ATOM 1927 C C . LEU A 1 252 ? 15.159 -20.373 -16.961 1.00 77.62 252 LEU A C 1
ATOM 1929 O O . LEU A 1 252 ? 14.281 -21.037 -17.520 1.00 77.62 252 LEU A O 1
ATOM 1933 N N . ASP A 1 253 ? 15.474 -20.551 -15.675 1.00 75.00 253 ASP A N 1
ATOM 1934 C CA . ASP A 1 253 ? 14.708 -21.411 -14.761 1.00 75.00 253 ASP A CA 1
ATOM 1935 C C . ASP A 1 253 ? 13.822 -20.639 -13.765 1.00 75.00 253 ASP A C 1
ATOM 1937 O O . ASP A 1 253 ? 13.051 -21.266 -13.031 1.00 75.00 253 ASP A O 1
ATOM 1941 N N . ASN A 1 254 ? 13.848 -19.303 -13.820 1.00 69.25 254 ASN A N 1
ATOM 1942 C CA . ASN A 1 254 ? 13.130 -18.368 -12.952 1.00 69.25 254 ASN A CA 1
ATOM 1943 C C . ASN A 1 254 ? 13.466 -18.555 -11.463 1.00 69.25 254 ASN A C 1
ATOM 1945 O O . ASN A 1 254 ? 12.590 -18.413 -10.600 1.00 69.25 254 ASN A O 1
ATOM 1949 N N . ASN A 1 255 ? 14.710 -18.918 -11.138 1.00 68.56 255 ASN A N 1
ATOM 1950 C CA . ASN A 1 255 ? 15.137 -19.126 -9.754 1.00 68.56 255 ASN A CA 1
ATOM 1951 C C . ASN A 1 255 ? 15.583 -17.833 -9.042 1.00 68.56 255 ASN A C 1
ATOM 1953 O O . ASN A 1 255 ? 15.893 -17.864 -7.846 1.00 68.56 255 ASN A O 1
ATOM 1957 N N . GLY A 1 256 ? 15.594 -16.697 -9.745 1.00 68.88 256 GLY A N 1
ATOM 1958 C CA . GLY A 1 256 ? 16.027 -15.410 -9.216 1.00 68.88 256 GLY A CA 1
ATOM 1959 C C . GLY A 1 256 ? 17.532 -15.149 -9.358 1.00 68.88 256 GLY A C 1
ATOM 1960 O O . GLY A 1 256 ? 18.033 -14.175 -8.790 1.00 68.88 256 GLY A O 1
ATOM 1961 N N . PHE A 1 257 ? 18.272 -15.976 -10.094 1.00 78.50 257 PHE A N 1
ATOM 1962 C CA . PHE A 1 257 ? 19.698 -15.819 -10.370 1.00 78.50 257 PHE A CA 1
ATOM 1963 C C . PHE A 1 257 ? 19.981 -16.097 -11.847 1.00 78.50 257 PHE A C 1
ATOM 1965 O O . PHE A 1 257 ? 19.390 -16.980 -12.436 1.00 78.50 257 PHE A O 1
ATOM 1972 N N . ARG A 1 258 ? 20.930 -15.354 -12.431 1.00 86.69 258 ARG A N 1
ATOM 1973 C CA . ARG A 1 258 ? 21.572 -15.707 -13.708 1.00 86.69 258 ARG A CA 1
ATOM 1974 C C . ARG A 1 258 ? 22.881 -16.400 -13.391 1.00 86.69 258 ARG A C 1
ATOM 1976 O O . ARG A 1 258 ? 23.880 -15.735 -13.088 1.00 86.69 258 ARG A O 1
ATOM 1983 N N . ASP A 1 259 ? 22.848 -17.722 -13.361 1.00 88.06 259 ASP A N 1
ATOM 1984 C CA . ASP A 1 259 ? 23.944 -18.573 -12.936 1.00 88.06 259 ASP A CA 1
ATOM 1985 C C . ASP A 1 259 ? 24.262 -19.701 -13.937 1.00 88.06 259 ASP A C 1
ATOM 1987 O O . ASP A 1 259 ? 23.975 -19.645 -15.136 1.00 88.06 259 ASP A O 1
ATOM 1991 N N . VAL A 1 260 ? 25.008 -20.706 -13.474 1.00 94.25 260 VAL A N 1
ATOM 1992 C CA . VAL A 1 260 ? 25.461 -21.811 -14.328 1.00 94.25 260 VAL A CA 1
ATOM 1993 C C . VAL A 1 260 ? 24.279 -22.628 -14.846 1.00 94.25 260 VAL A C 1
ATOM 1995 O O . VAL A 1 260 ? 24.364 -23.178 -15.943 1.00 94.25 260 VAL A O 1
ATOM 1998 N N . THR A 1 261 ? 23.193 -22.714 -14.085 1.00 90.12 261 THR A N 1
ATOM 1999 C CA . THR A 1 261 ? 21.978 -23.443 -14.449 1.00 90.12 261 THR A CA 1
ATOM 2000 C C . THR A 1 261 ? 21.349 -22.830 -15.694 1.00 90.12 261 THR A C 1
ATOM 2002 O O . THR A 1 261 ? 21.053 -23.563 -16.640 1.00 90.12 261 THR A O 1
ATOM 2005 N N . ASP A 1 262 ? 21.303 -21.501 -15.777 1.00 86.31 262 ASP A N 1
ATOM 2006 C CA . ASP A 1 262 ? 20.801 -20.783 -16.949 1.00 86.31 262 ASP A CA 1
ATOM 2007 C C . ASP A 1 262 ? 21.691 -20.997 -18.173 1.00 86.31 262 ASP A C 1
ATOM 2009 O O . ASP A 1 262 ? 21.194 -21.259 -19.268 1.00 86.31 262 ASP A O 1
ATOM 2013 N N . ILE A 1 263 ? 23.021 -20.996 -18.005 1.00 92.81 263 ILE A N 1
ATOM 2014 C CA . ILE A 1 263 ? 23.941 -21.341 -19.106 1.00 92.81 263 ILE A CA 1
ATOM 2015 C C . ILE A 1 263 ? 23.649 -22.745 -19.638 1.00 92.81 263 ILE A C 1
ATOM 2017 O O . ILE A 1 263 ? 23.681 -22.969 -20.850 1.00 92.81 263 ILE A O 1
ATOM 2021 N N . LEU A 1 264 ? 23.402 -23.710 -18.751 1.00 93.38 264 LEU A N 1
ATOM 2022 C CA . LEU A 1 264 ? 23.138 -25.090 -19.154 1.00 93.38 264 LEU A CA 1
ATOM 2023 C C . LEU A 1 264 ? 21.810 -25.218 -19.906 1.00 93.38 264 LEU A C 1
ATOM 2025 O O . LEU A 1 264 ? 21.738 -25.998 -20.859 1.00 93.38 264 LEU A O 1
ATOM 2029 N N . ILE A 1 265 ? 20.797 -24.438 -19.527 1.00 86.50 265 ILE A N 1
ATOM 2030 C CA . ILE A 1 265 ? 19.519 -24.366 -20.24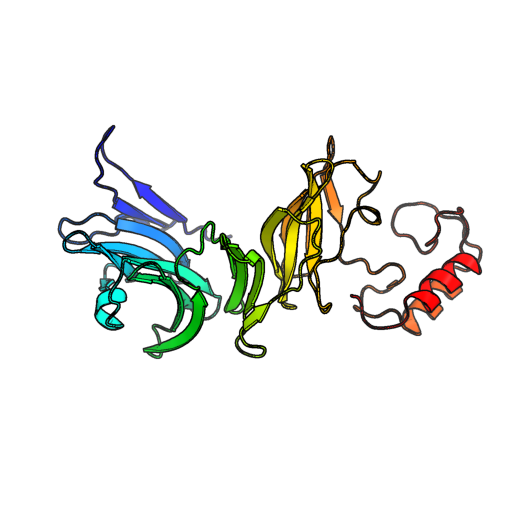2 1.00 86.50 265 ILE A CA 1
ATOM 2031 C C . ILE A 1 265 ? 19.723 -23.751 -21.631 1.00 86.50 265 ILE A C 1
ATOM 2033 O O . ILE A 1 265 ? 19.297 -24.345 -22.624 1.00 86.50 265 ILE A O 1
ATOM 2037 N N . LEU A 1 266 ? 20.462 -22.639 -21.721 1.00 88.38 266 LEU A N 1
ATOM 2038 C CA . LEU A 1 266 ? 20.761 -21.948 -22.979 1.00 88.38 266 LEU A CA 1
ATOM 2039 C C . LEU A 1 266 ? 21.535 -22.843 -23.956 1.00 88.38 266 LEU A C 1
ATOM 2041 O O . LEU A 1 266 ? 21.136 -23.024 -25.106 1.00 88.38 266 LEU A O 1
ATOM 2045 N N . ILE A 1 267 ? 22.614 -23.481 -23.491 1.00 90.81 267 ILE A N 1
ATOM 2046 C CA . ILE A 1 267 ? 23.409 -24.415 -24.307 1.00 90.81 267 ILE A CA 1
ATOM 2047 C C . ILE A 1 267 ? 22.579 -25.642 -24.715 1.00 90.81 267 ILE A C 1
ATOM 2049 O O . ILE A 1 267 ? 22.771 -26.178 -25.809 1.00 90.81 267 ILE A O 1
ATOM 2053 N N . GLY A 1 268 ? 21.634 -26.082 -23.880 1.00 88.69 268 GLY A N 1
ATOM 2054 C CA . GLY A 1 268 ? 20.707 -27.168 -24.207 1.00 88.69 268 GLY A CA 1
ATOM 2055 C C . GLY A 1 268 ? 19.832 -26.885 -25.435 1.00 88.69 268 GLY A C 1
ATOM 2056 O O . GLY A 1 268 ? 19.421 -27.825 -26.120 1.00 88.69 268 GLY A O 1
ATOM 2057 N N . ALA A 1 269 ? 19.600 -25.610 -25.749 1.00 86.94 269 ALA A N 1
ATOM 2058 C CA . ALA A 1 269 ? 18.818 -25.163 -26.897 1.00 86.94 269 ALA A CA 1
ATOM 2059 C C . ALA A 1 269 ? 19.665 -24.610 -28.057 1.00 86.94 269 ALA A C 1
ATOM 2061 O O . ALA A 1 269 ? 19.114 -24.045 -28.998 1.00 86.94 269 ALA A O 1
ATOM 2062 N N . TRP A 1 270 ? 20.989 -24.793 -28.034 1.00 90.75 270 TRP A N 1
ATOM 2063 C CA . TRP A 1 270 ? 21.890 -24.196 -29.022 1.00 90.75 270 TRP A CA 1
ATOM 2064 C C . TRP A 1 270 ? 21.519 -24.537 -30.473 1.00 90.75 270 TRP A C 1
ATOM 2066 O O . TRP A 1 270 ? 21.375 -25.707 -30.842 1.00 90.75 270 TRP A O 1
ATOM 2076 N N . GLY A 1 271 ? 21.410 -23.511 -31.317 1.00 84.62 271 GLY A N 1
ATOM 2077 C CA . GLY A 1 271 ? 21.051 -23.630 -32.730 1.00 84.62 271 GLY A CA 1
ATOM 2078 C C . GLY A 1 271 ? 19.576 -23.947 -32.997 1.00 84.62 271 GLY A C 1
ATOM 2079 O O . GLY A 1 271 ? 19.219 -24.201 -34.151 1.00 84.62 271 GLY A O 1
ATOM 2080 N N . GLN A 1 272 ? 18.716 -23.959 -31.972 1.00 81.62 272 GLN A N 1
ATOM 2081 C CA . GLN A 1 272 ? 17.269 -24.018 -32.172 1.00 81.62 272 GLN A CA 1
ATOM 2082 C C . GLN A 1 272 ? 16.767 -22.687 -32.738 1.00 81.62 272 GLN A C 1
ATOM 2084 O O . GLN A 1 272 ? 17.303 -21.629 -32.423 1.00 81.62 272 GLN A O 1
ATOM 2089 N N . THR A 1 273 ? 15.754 -22.763 -33.600 1.00 71.50 273 THR A N 1
ATOM 2090 C CA . THR A 1 273 ? 15.079 -21.590 -34.178 1.00 71.50 273 THR A CA 1
ATOM 2091 C C . THR A 1 273 ? 13.748 -21.414 -33.467 1.00 71.50 273 THR A C 1
ATOM 2093 O O . THR A 1 273 ? 13.034 -22.403 -33.273 1.00 71.50 273 THR A O 1
ATOM 2096 N N . ASP A 1 274 ? 13.454 -20.195 -33.018 1.00 60.38 274 ASP A N 1
ATOM 2097 C CA . ASP A 1 274 ? 12.357 -19.958 -32.079 1.00 60.38 274 ASP A CA 1
ATOM 2098 C C . ASP A 1 274 ? 10.976 -20.283 -32.696 1.00 60.38 274 ASP A C 1
ATOM 2100 O O . ASP A 1 274 ? 10.682 -19.937 -33.844 1.00 60.38 274 ASP A O 1
ATOM 2104 N N . GLN A 1 275 ? 10.126 -20.978 -31.927 1.00 52.03 275 GLN A N 1
ATOM 2105 C CA . GLN A 1 275 ? 8.709 -21.226 -32.247 1.00 52.03 275 GLN A CA 1
ATOM 2106 C C . GLN A 1 275 ? 7.740 -20.393 -31.393 1.00 52.03 275 GLN A C 1
ATOM 2108 O O . GLN A 1 275 ? 6.524 -20.537 -31.536 1.00 52.03 275 GLN A O 1
ATOM 2113 N N . GLY A 1 276 ? 8.253 -19.467 -30.582 1.00 45.09 276 GLY A N 1
ATOM 2114 C CA . GLY A 1 276 ? 7.485 -18.388 -29.982 1.00 45.09 276 GLY A CA 1
ATOM 2115 C C . GLY A 1 276 ? 7.264 -18.494 -28.471 1.00 45.09 276 GLY A C 1
ATOM 2116 O O . GLY A 1 276 ? 6.922 -19.540 -27.924 1.00 45.09 276 GLY A O 1
ATOM 2117 N N . GLN A 1 277 ? 7.368 -17.309 -27.860 1.00 42.91 277 GLN A N 1
ATOM 2118 C CA . GLN A 1 277 ? 6.768 -16.799 -26.616 1.00 42.91 277 GLN A CA 1
ATOM 2119 C C . GLN A 1 277 ? 7.138 -17.401 -25.250 1.00 42.91 277 GLN A C 1
ATOM 2121 O O . GLN A 1 277 ? 6.488 -17.050 -24.270 1.00 42.91 277 GLN A O 1
ATOM 2126 N N . CYS A 1 278 ? 8.228 -18.160 -25.133 1.00 48.97 278 CYS A N 1
ATOM 2127 C CA . CYS A 1 278 ? 8.971 -18.354 -23.871 1.00 48.97 278 CYS A CA 1
ATOM 2128 C C . CYS A 1 278 ? 10.458 -18.579 -24.225 1.00 48.97 278 CYS A C 1
ATOM 2130 O O . CYS A 1 278 ? 10.858 -19.704 -24.516 1.00 48.97 278 CYS A O 1
ATOM 2132 N N . GLY A 1 279 ? 11.218 -17.479 -24.337 1.00 58.19 279 GLY A N 1
ATOM 2133 C CA . GLY A 1 279 ? 12.425 -17.355 -25.170 1.00 58.19 279 GLY A CA 1
ATOM 2134 C C . GLY A 1 279 ? 13.755 -17.743 -24.516 1.00 58.19 279 GLY A C 1
ATOM 2135 O O . GLY A 1 279 ? 14.136 -17.197 -23.485 1.00 58.19 279 GLY A O 1
ATOM 2136 N N . ILE A 1 280 ? 14.479 -18.655 -25.174 1.00 78.19 280 ILE A N 1
ATOM 2137 C CA . ILE A 1 280 ? 15.921 -18.901 -24.963 1.00 78.19 280 ILE A CA 1
ATOM 2138 C C . ILE A 1 280 ? 16.769 -18.055 -25.935 1.00 78.19 280 ILE A C 1
ATOM 2140 O O . ILE A 1 280 ? 17.941 -17.800 -25.677 1.00 78.19 280 ILE A O 1
ATOM 2144 N N . ASP A 1 281 ? 16.160 -17.612 -27.037 1.00 81.69 281 ASP A N 1
ATOM 2145 C CA . ASP A 1 281 ? 16.669 -16.558 -27.915 1.00 81.69 281 ASP A CA 1
ATOM 2146 C C . ASP A 1 281 ? 16.417 -15.207 -27.224 1.00 81.69 281 ASP A C 1
ATOM 2148 O O . ASP A 1 281 ? 15.288 -14.712 -27.165 1.00 81.69 281 ASP A O 1
ATOM 2152 N N . LEU A 1 282 ? 17.463 -14.692 -26.586 1.00 78.62 282 LEU A N 1
ATOM 2153 C CA . LEU A 1 282 ? 17.462 -13.517 -25.722 1.00 78.62 282 LEU A CA 1
ATOM 2154 C C . LEU A 1 282 ? 17.629 -12.216 -26.516 1.00 78.62 282 LEU A C 1
ATOM 2156 O O . LEU A 1 282 ? 17.239 -11.161 -26.012 1.00 78.62 282 LEU A O 1
ATOM 2160 N N . ASP A 1 283 ? 18.205 -12.267 -27.723 1.00 79.50 283 ASP A N 1
ATOM 2161 C CA . ASP A 1 283 ? 18.362 -11.100 -28.602 1.00 79.50 283 ASP A CA 1
ATOM 2162 C C . ASP A 1 283 ? 17.302 -10.999 -29.715 1.00 79.50 283 ASP A C 1
ATOM 2164 O O . ASP A 1 283 ? 17.201 -9.965 -30.388 1.00 79.50 283 ASP A O 1
ATOM 2168 N N . GLY A 1 284 ? 16.466 -12.031 -29.867 1.00 76.19 284 GLY A N 1
ATOM 2169 C CA . GLY A 1 284 ? 15.366 -12.087 -30.826 1.00 76.19 284 GLY A CA 1
ATOM 2170 C C . GLY A 1 284 ? 15.828 -12.269 -32.273 1.00 76.19 284 GLY A C 1
ATOM 2171 O O . GLY A 1 284 ? 15.098 -11.902 -33.202 1.00 76.19 284 GLY A O 1
ATOM 2172 N N . SER A 1 285 ? 17.040 -12.787 -32.492 1.00 79.75 285 SER A N 1
ATOM 2173 C CA . SER A 1 285 ? 17.618 -13.005 -33.826 1.00 79.75 285 SER A CA 1
ATOM 2174 C C . SER A 1 285 ? 16.977 -14.166 -34.597 1.00 79.75 285 SER A C 1
ATOM 2176 O O . SER A 1 285 ? 17.170 -14.295 -35.813 1.00 79.75 285 SER A O 1
ATOM 2178 N N . GLY A 1 286 ? 16.177 -14.989 -33.922 1.00 79.56 286 GLY A N 1
ATOM 2179 C CA . GLY A 1 286 ? 15.518 -16.182 -34.435 1.00 79.56 286 GLY A CA 1
ATOM 2180 C C . GLY A 1 286 ? 16.346 -17.459 -34.280 1.00 79.56 286 GLY A C 1
ATOM 2181 O O . GLY A 1 286 ? 15.931 -18.497 -34.805 1.00 79.56 286 GLY A O 1
ATOM 2182 N N . VAL A 1 287 ? 17.504 -17.410 -33.612 1.00 84.44 287 VAL A N 1
ATOM 2183 C CA . VAL A 1 287 ? 18.385 -18.560 -33.364 1.00 84.44 287 VAL A CA 1
ATOM 2184 C C . VAL A 1 287 ? 19.091 -18.426 -32.018 1.00 84.44 287 VAL A C 1
ATOM 2186 O O . VAL A 1 287 ? 19.614 -17.370 -31.712 1.00 84.44 287 VAL A O 1
ATOM 2189 N N . VAL A 1 288 ? 19.181 -19.520 -31.256 1.00 88.88 288 VAL A N 1
ATOM 2190 C CA . VAL A 1 288 ? 19.984 -19.544 -30.022 1.00 88.88 288 VAL A CA 1
ATOM 2191 C C . VAL A 1 288 ? 21.468 -19.694 -30.367 1.00 88.88 288 VAL A C 1
ATOM 2193 O O . VAL A 1 288 ? 21.895 -20.767 -30.821 1.00 88.88 288 VAL A O 1
ATOM 2196 N N . ASP A 1 289 ? 22.266 -18.651 -30.152 1.00 91.81 289 ASP A N 1
ATOM 2197 C CA . ASP A 1 289 ? 23.696 -18.632 -30.438 1.00 91.81 289 ASP A CA 1
ATOM 2198 C C . ASP A 1 289 ? 24.560 -17.917 -29.374 1.00 91.81 289 ASP A C 1
ATOM 2200 O O . ASP A 1 289 ? 24.229 -17.809 -28.192 1.00 91.81 289 ASP A O 1
ATOM 2204 N N . VAL A 1 290 ? 25.778 -17.536 -29.766 1.00 94.75 290 VAL A N 1
ATOM 2205 C CA . VAL A 1 290 ? 26.752 -16.903 -28.869 1.00 94.75 290 VAL A CA 1
ATOM 2206 C C . VAL A 1 290 ? 26.299 -15.535 -28.374 1.00 94.75 290 VAL A C 1
ATOM 2208 O O . VAL A 1 290 ? 26.731 -15.116 -27.302 1.00 94.75 290 VAL A O 1
ATOM 2211 N N . SER A 1 291 ? 25.439 -14.852 -29.118 1.00 90.44 291 SER A N 1
ATOM 2212 C CA . SER A 1 291 ? 24.891 -13.546 -28.767 1.00 90.44 291 SER A CA 1
ATOM 2213 C C . SER A 1 291 ? 23.998 -13.662 -27.530 1.00 90.44 291 SER A C 1
ATOM 2215 O O . SER A 1 291 ? 24.180 -12.896 -26.583 1.00 90.44 291 SER A O 1
ATOM 2217 N N . ASP A 1 292 ? 23.173 -14.710 -27.449 1.00 88.25 292 ASP A N 1
ATOM 2218 C CA . ASP A 1 292 ? 22.339 -15.002 -26.276 1.00 88.25 292 ASP A CA 1
ATOM 2219 C C . ASP A 1 292 ? 23.182 -15.350 -25.050 1.00 88.25 292 ASP A C 1
ATOM 2221 O O . ASP A 1 292 ? 22.966 -14.836 -23.950 1.00 88.25 292 ASP A O 1
ATOM 2225 N N . LEU A 1 293 ? 24.216 -16.177 -25.234 1.00 92.69 293 LEU A N 1
ATOM 2226 C CA . LEU A 1 293 ? 25.133 -16.515 -24.145 1.00 92.69 293 LEU A CA 1
ATOM 2227 C C . LEU A 1 293 ? 25.841 -15.270 -23.594 1.00 92.69 293 LEU A C 1
ATOM 2229 O O . LEU A 1 293 ? 26.076 -15.174 -22.388 1.00 92.69 293 LEU A O 1
ATOM 2233 N N . LEU A 1 294 ? 26.195 -14.317 -24.461 1.00 92.31 294 LEU A N 1
ATOM 2234 C CA . LEU A 1 294 ? 26.811 -13.064 -24.036 1.00 92.31 294 LEU A CA 1
ATOM 2235 C C . LEU A 1 294 ? 25.840 -12.193 -23.237 1.00 92.31 294 LEU A C 1
ATOM 2237 O O . LEU A 1 294 ? 26.284 -11.587 -22.263 1.00 92.31 294 LEU A O 1
ATOM 2241 N N . ILE A 1 295 ? 24.549 -12.170 -23.584 1.00 83.69 295 ILE A N 1
ATOM 2242 C CA . ILE A 1 295 ? 23.517 -11.489 -22.787 1.00 83.69 295 ILE A CA 1
ATOM 2243 C C . ILE A 1 295 ? 23.459 -12.103 -21.387 1.00 83.69 295 ILE A C 1
ATOM 2245 O O . ILE A 1 295 ? 23.636 -11.380 -20.405 1.00 83.69 295 ILE A O 1
ATOM 2249 N N . LEU A 1 296 ? 23.354 -13.431 -21.289 1.00 87.06 296 LEU A N 1
ATOM 2250 C CA . LEU A 1 296 ? 23.306 -14.142 -20.008 1.00 87.06 296 LEU A CA 1
ATOM 2251 C C . LEU A 1 296 ? 24.526 -13.852 -19.132 1.00 87.06 296 LEU A C 1
ATOM 2253 O O . LEU A 1 296 ? 24.399 -13.426 -17.985 1.00 87.06 296 LEU A O 1
ATOM 2257 N N . VAL A 1 297 ? 25.728 -14.028 -19.682 1.00 90.38 297 VAL A N 1
ATOM 2258 C CA . VAL A 1 297 ? 26.975 -13.811 -18.936 1.00 90.38 297 VAL A CA 1
ATOM 2259 C C . VAL A 1 297 ? 27.161 -12.337 -18.563 1.00 90.38 297 VAL A C 1
ATOM 2261 O O . VAL A 1 297 ? 27.730 -12.042 -17.512 1.00 90.38 297 VAL A O 1
ATOM 2264 N N . SER A 1 298 ? 26.675 -11.400 -19.383 1.00 84.31 298 SER A N 1
ATOM 2265 C CA . SER A 1 298 ? 26.736 -9.966 -19.067 1.00 84.31 298 SER A CA 1
ATOM 2266 C C . SER A 1 298 ? 25.828 -9.558 -17.904 1.00 84.31 298 SER A C 1
ATOM 2268 O O . SER A 1 298 ? 26.084 -8.536 -17.269 1.00 84.31 298 SER A O 1
ATOM 2270 N N . SER A 1 299 ? 24.823 -10.378 -17.595 1.00 79.69 299 SER A N 1
ATOM 2271 C CA . SER A 1 299 ? 23.847 -10.160 -16.526 1.00 79.69 299 SER A CA 1
ATOM 2272 C C . SER A 1 299 ? 24.034 -11.123 -15.344 1.00 79.69 299 SER A C 1
ATOM 2274 O O . SER A 1 299 ? 23.111 -11.315 -14.561 1.00 79.69 299 SER A O 1
ATOM 2276 N N . TRP A 1 300 ? 25.219 -11.728 -15.195 1.00 86.12 300 TRP A N 1
ATOM 2277 C CA . TRP A 1 300 ? 25.507 -12.744 -14.175 1.00 86.12 300 TRP A CA 1
ATOM 2278 C C . TRP A 1 300 ? 25.210 -12.284 -12.741 1.00 86.12 300 TRP A C 1
ATOM 2280 O O . TRP A 1 300 ? 25.678 -11.231 -12.303 1.00 86.12 300 TRP A O 1
ATOM 2290 N N . GLY A 1 301 ? 24.533 -13.136 -11.969 1.00 77.75 301 GLY A N 1
ATOM 2291 C CA . GLY A 1 301 ? 24.211 -12.901 -10.561 1.00 77.75 301 GLY A CA 1
ATOM 2292 C C . GLY A 1 301 ? 22.716 -12.759 -10.283 1.00 77.75 301 GLY A C 1
ATOM 2293 O O . GLY A 1 301 ? 21.882 -12.942 -11.169 1.00 77.75 301 GLY A O 1
ATOM 2294 N N . ALA A 1 302 ? 22.383 -12.447 -9.029 1.00 67.75 302 ALA A N 1
ATOM 2295 C CA . ALA A 1 302 ? 21.007 -12.348 -8.539 1.00 67.75 302 ALA A CA 1
ATOM 2296 C C . ALA A 1 302 ? 20.204 -11.309 -9.314 1.00 67.75 302 ALA A C 1
ATOM 2298 O O . ALA A 1 302 ? 20.674 -10.183 -9.470 1.00 67.75 302 ALA A O 1
ATOM 2299 N N . CYS A 1 303 ? 19.026 -11.706 -9.778 1.00 65.62 303 CYS A N 1
ATOM 2300 C CA . CYS A 1 303 ? 18.000 -10.849 -10.350 1.00 65.62 303 CYS A CA 1
ATOM 2301 C C . CYS A 1 303 ? 17.853 -9.527 -9.595 1.00 65.62 303 CYS A C 1
ATOM 2303 O O . CYS A 1 303 ? 17.590 -9.537 -8.392 1.00 65.62 303 CYS A O 1
ATOM 2305 N N . GLU A 1 304 ? 18.053 -8.416 -10.306 1.00 55.16 304 GLU A N 1
ATOM 2306 C CA . GLU A 1 304 ? 17.862 -7.051 -9.794 1.00 55.16 304 GLU A CA 1
ATOM 2307 C C . GLU A 1 304 ? 16.433 -6.588 -10.113 1.00 55.16 304 GLU A C 1
ATOM 2309 O O . GLU A 1 304 ? 16.025 -6.774 -11.283 1.00 55.16 304 GLU A O 1
#

Secondary structure (DSSP, 8-state):
-----EEEEEESSTT---EEEEEEETTTEEEE---SS--EEEEEE-TT--EEEEEEETTEEEEEEEETTEEEEHHHHTT--SEEEEEEE-TT--EEEEEEETTEEEEEEEETTTTEEEEEEEEPTTEEEEEEEE-TTS-EEEEEEETTTEEEEEEEETTTEEEE----TTEEEEEEEEE-TT--EEEEEEETTTTEEEEEEESSSSSPEE-GGGSTT--SS-EEEEE-TT--EEEE-SS-EEEE----TT-SS-SSEESHHHHHHHHHTTTPBP-SSS-S-SS-SSB-SHHHHHHHHHT-EE--

Sequence (304 aa):
MVFINLVGNYSAGSGSSDWQAFLWTETNGVQFIEPTADTTYAYDVDEQNQVAGQILVGGSYHAMLWDNGVLTDIATLLNLKGHSTARYFDAQGQVLISEFANGATTYRWYNPATSSVVEIHDFPVGTYTQRIVPSKDGKVAFSWSSAALGPQLARWSQESGFEQATLPKNIVGITAISINQDGAIACTALTLPFYGSIAMLWSNESAPVSLHEHVPDSPSVSRIIAMNEDGQLLVRGDSDHWILEKTCVADLDNNGFRDVTDILILIGAWGQTDQGQCGIDLDGSGVVDVSDLLILVSSWGACE

Foldseek 3Di:
DDWDKDKDWDDPDDPDPQIWIWIAGPVPGTDTLDDPPWHWDFADADPQRKTWTWIQDPNATFTWIDHPNDIDRVCVVVVPDARKTFHDQALQRWTWMWGDDPQKIWIWTAHPVVRDIDTQDIGDRQKDDWDWAAYNQGKIKTWIAHPVRAIWIWIADPVPGIGTADEDPQFRYKAFQYAAPQRKTWIWTQGPDVRAIFTWIRHPDSHTDTCQVVDPPSAPHKGWNDAYNQGFTWMDHPPDIDTRHLDDQQPLVPPQFLDPVSVVVLVVQAQPFDPDDSDSPSVPPRGRDPVSVCRSVVSGTGRD

Radius of gyration: 23.31 Å; chains: 1; bounding box: 56×49×59 Å

pLDDT: mean 87.23, std 11.56, range [42.41, 98.38]